Protein AF-A0A559IEE2-F1 (afdb_monomer_lite)

Sequence (353 aa):
MAKTNLEQTKGKIKLVGRVKGIGNDNSKKEGFTKSDKQFKSLQFFLETSAVNQVRVELFGMEREEVVAYSSKAKQSKKVPWKNRKNDLGDYKVLGTGCYLEVDPNDSSKKLRMVLPEFDAVEYIKANLKDGDVVRVNGEIDFQEYVNKQGKTVSSKKFIIKSITKLDEKLDFNSPEFKEESKFEHEIIISDVMLDDENKRLHVNAKTIKYGGDIVDTSFTVDTFQYPKLAGNMTKRFGFGDFIKVYGLVINSVILKEAEESLDDAPVSDDDWGGDEEIQKDFENNYMKDYIQELQIISVDSSTYEPKKYKEEDLISEDEDAFNGDVKGGAKTGGDDFSDDDEDGEGLDELPFE

Organism: NCBI:txid3020863

Secondary structure (DSSP, 8-state):
-----PPPP-EEEEEEEEEESSSSGGGEEEEE-TTS-EEEEEEEEEE-SSSBEEEEEEEEE--SEEEEEETTTTEEEEEEGGGTTS--TT-EE-SEEEE-SEETTEEEEE--EEE-HHHHHHHHHHH--TT-EEEEEEEEEEEEEE-TTS-EEEEEEEEEEEEEEE-S---TT-TT----EEEEEEEEEEEEEEETTTTEEEEEEEEEPTTS-EEEEEEEEETTT-HHHHHHHHHH--TT-EEEEEEEEEEEEEEE------TT----TT-----HHHHHHHH---EEEEEEEEEEEEEEEEEEETT-S-HHHHS-TTSTTS-------------------------------

Foldseek 3Di:
DDQPPDDFKWKKWKAKFFWAPLPPPVQKDWDADPVRWIKIKGWTWGCLAPFFIDIAMFIATDDQWFWWAAPVVRDIDTHGSVCQPPCPDRTHTAAAWEFQDADPVHNVGTDTDGDHSRVVNVVCSVRDDGGWIKIFMFTKDWDWDQPPVRDIDIDIHTYGRYMHTDPDHDDNPDPPDDGRQKMKIKWFFAAWDQDPPQQKIKTWTWGAHDVGDIDIDIAIERCVVCVVVSVCCNVPDDGGKIWMFMFGFGFGWDFDFPPPPPVPDPDDPPCPDDDVVVVVVVVRPRDTDTDGHTYTPDTDPVGIDHNNDDPVSRDDPVVVVPPPPPPDDDDDDDDDDDDDDDDDDDDDDDDDD

pLDDT: mean 81.05, std 20.97, range [24.98, 98.19]

Structure (mmCIF, N/CA/C/O backbone):
data_AF-A0A559IEE2-F1
#
_entry.id   AF-A0A559IEE2-F1
#
loop_
_atom_site.group_PDB
_atom_site.id
_atom_site.type_symbol
_atom_site.label_atom_id
_atom_site.label_alt_id
_atom_site.label_comp_id
_atom_site.label_asym_id
_atom_site.label_entity_id
_atom_site.label_seq_id
_atom_site.pdbx_PDB_ins_code
_atom_site.Cartn_x
_atom_site.Cartn_y
_atom_site.Cartn_z
_atom_site.occupancy
_atom_site.B_iso_or_equiv
_atom_site.auth_seq_id
_atom_site.auth_comp_id
_atom_site.auth_asym_id
_atom_site.auth_atom_id
_atom_site.pdbx_PDB_model_num
ATOM 1 N N . MET A 1 1 ? -28.564 -23.028 -5.712 1.00 39.28 1 MET A N 1
ATOM 2 C CA . MET A 1 1 ? -28.582 -21.688 -5.093 1.00 39.28 1 MET A CA 1
ATOM 3 C C . MET A 1 1 ? -27.755 -20.772 -5.980 1.00 39.28 1 MET A C 1
ATOM 5 O O . MET A 1 1 ? -26.775 -21.246 -6.545 1.00 39.28 1 MET A O 1
ATOM 9 N N . ALA A 1 2 ? -28.205 -19.547 -6.248 1.00 33.62 2 ALA A N 1
ATOM 10 C CA . ALA A 1 2 ? -27.464 -18.634 -7.117 1.00 33.62 2 ALA A CA 1
ATOM 11 C C . ALA A 1 2 ? -26.212 -18.167 -6.365 1.00 33.62 2 ALA A C 1
ATOM 13 O O . ALA A 1 2 ? -26.355 -17.627 -5.276 1.00 33.62 2 ALA A O 1
ATOM 14 N N . LYS A 1 3 ? -25.012 -18.393 -6.917 1.00 44.66 3 LYS A N 1
ATOM 15 C CA . LYS A 1 3 ? -23.781 -17.794 -6.386 1.00 44.66 3 LYS A CA 1
ATOM 16 C C . LYS A 1 3 ? -23.962 -16.278 -6.416 1.00 44.66 3 LYS A C 1
ATOM 18 O O . LYS A 1 3 ? -24.006 -15.701 -7.506 1.00 44.66 3 LYS A O 1
ATOM 23 N N . THR A 1 4 ? -24.109 -15.646 -5.256 1.00 57.75 4 THR A N 1
ATOM 24 C CA . THR A 1 4 ? -23.991 -14.194 -5.139 1.00 57.75 4 THR A CA 1
ATOM 25 C C . THR A 1 4 ? -22.606 -13.843 -5.675 1.00 57.75 4 THR A C 1
ATOM 27 O O . THR A 1 4 ? -21.600 -14.356 -5.194 1.00 57.75 4 THR A O 1
ATOM 30 N N . ASN A 1 5 ? -22.537 -13.075 -6.762 1.00 68.25 5 ASN A N 1
ATOM 31 C CA . ASN A 1 5 ? -21.256 -12.700 -7.348 1.00 68.25 5 ASN A CA 1
ATOM 32 C C . ASN A 1 5 ? -20.622 -11.654 -6.423 1.00 68.25 5 ASN A C 1
ATOM 34 O O . ASN A 1 5 ? -21.000 -10.485 -6.476 1.00 68.25 5 ASN A O 1
ATOM 38 N N . LEU A 1 6 ? -19.742 -12.103 -5.528 1.00 83.50 6 LEU A N 1
ATOM 39 C CA . LEU A 1 6 ? -19.094 -11.264 -4.527 1.00 83.50 6 LEU A CA 1
ATOM 40 C C . LEU A 1 6 ? -18.278 -10.156 -5.203 1.00 83.50 6 LEU A C 1
ATOM 42 O O . LEU A 1 6 ? -17.419 -10.416 -6.051 1.00 83.50 6 LEU A O 1
ATOM 46 N N . GLU A 1 7 ? -18.552 -8.902 -4.840 1.00 88.38 7 GLU A N 1
ATOM 47 C CA . GLU A 1 7 ? -17.827 -7.763 -5.393 1.00 88.38 7 GLU A CA 1
ATOM 48 C C . GLU A 1 7 ? -16.447 -7.666 -4.744 1.00 88.38 7 GLU A C 1
ATOM 50 O O . GLU A 1 7 ? -16.324 -7.541 -3.527 1.00 88.38 7 GLU A O 1
ATOM 55 N N . GLN A 1 8 ? -15.394 -7.678 -5.565 1.00 90.75 8 GLN A N 1
ATOM 56 C CA . GLN A 1 8 ? -14.032 -7.493 -5.075 1.00 90.75 8 GLN A CA 1
ATOM 57 C C . GLN A 1 8 ? -13.906 -6.155 -4.335 1.00 90.75 8 GLN A C 1
ATOM 59 O O . GLN A 1 8 ? -14.086 -5.088 -4.929 1.00 90.75 8 GLN A O 1
ATOM 64 N N . THR A 1 9 ? -13.475 -6.224 -3.079 1.00 92.62 9 THR A N 1
ATOM 65 C CA . THR A 1 9 ? -13.088 -5.050 -2.297 1.00 92.62 9 THR A CA 1
ATOM 66 C C . THR A 1 9 ? -11.737 -4.515 -2.755 1.00 92.62 9 THR A C 1
ATOM 68 O O . THR A 1 9 ? -10.815 -5.283 -3.046 1.00 92.62 9 THR A O 1
ATOM 71 N N . LYS A 1 10 ? -11.598 -3.190 -2.824 1.00 93.06 10 LYS A N 1
ATOM 72 C CA . LYS A 1 10 ? -10.364 -2.545 -3.287 1.00 93.06 10 LYS A CA 1
ATOM 73 C C . LYS A 1 10 ? -9.685 -1.756 -2.178 1.00 93.06 10 LYS A C 1
ATOM 75 O O . LYS A 1 10 ? -10.302 -0.908 -1.536 1.00 93.06 10 LYS A O 1
ATOM 80 N N . GLY A 1 11 ? -8.382 -1.981 -2.044 1.00 94.56 11 GLY A N 1
ATOM 81 C CA . GLY A 1 11 ? -7.484 -1.230 -1.178 1.00 94.56 11 GLY A CA 1
ATOM 82 C C . GLY A 1 11 ? -6.452 -0.453 -1.974 1.00 94.56 11 GLY A C 1
ATOM 83 O O . GLY A 1 11 ? -5.847 -1.005 -2.894 1.00 94.56 11 GLY A O 1
ATOM 84 N N . LYS A 1 12 ? -6.208 0.808 -1.612 1.00 97.00 12 LYS A N 1
ATOM 85 C CA . LYS A 1 12 ? -5.094 1.590 -2.161 1.00 97.00 12 LYS A CA 1
ATOM 86 C C . LYS A 1 12 ? -4.287 2.254 -1.065 1.00 97.00 12 LYS A C 1
ATOM 88 O O . LYS A 1 12 ? -4.824 2.652 -0.037 1.00 97.00 12 LYS A O 1
ATOM 93 N N . ILE A 1 13 ? -3.007 2.451 -1.344 1.00 97.38 13 ILE A N 1
ATOM 94 C CA . ILE A 1 13 ? -2.094 3.219 -0.500 1.00 97.38 13 ILE A CA 1
ATOM 95 C C . ILE A 1 13 ? -1.467 4.375 -1.263 1.00 97.38 13 ILE A C 1
ATOM 97 O O . ILE A 1 13 ? -1.254 4.305 -2.479 1.00 97.38 13 ILE A O 1
ATOM 101 N N . LYS A 1 14 ? -1.140 5.425 -0.513 1.00 97.56 14 LYS A N 1
ATOM 102 C CA . LYS A 1 14 ? -0.309 6.550 -0.935 1.00 97.56 14 LYS A CA 1
ATOM 103 C C . LYS A 1 14 ? 0.722 6.804 0.151 1.00 97.56 14 LYS A C 1
ATOM 105 O O . LYS A 1 14 ? 0.368 7.250 1.241 1.00 97.56 14 LYS A O 1
ATOM 110 N N . LEU A 1 15 ? 1.971 6.503 -0.168 1.00 97.25 15 LEU A N 1
ATOM 111 C CA . LEU A 1 15 ? 3.105 6.614 0.735 1.00 97.25 15 LEU A CA 1
ATOM 112 C C . LEU A 1 15 ? 4.102 7.624 0.164 1.00 97.25 15 LEU A C 1
ATOM 114 O O . LEU A 1 15 ? 4.421 7.556 -1.024 1.00 97.25 15 LEU A O 1
ATOM 118 N N . VAL A 1 16 ? 4.621 8.527 0.988 1.00 96.62 16 VAL A N 1
ATOM 119 C CA . VAL A 1 16 ? 5.822 9.313 0.688 1.00 96.62 16 VAL A CA 1
ATOM 120 C C . VAL A 1 16 ? 6.831 9.058 1.785 1.00 96.62 16 VAL A C 1
ATOM 122 O O . VAL A 1 16 ? 6.520 9.199 2.964 1.00 96.62 16 VAL A O 1
ATOM 125 N N . GLY A 1 17 ? 8.036 8.667 1.391 1.00 96.06 17 GLY A N 1
ATOM 126 C CA . GLY A 1 17 ? 9.061 8.310 2.352 1.00 96.06 17 GLY A CA 1
ATOM 127 C C . GLY A 1 17 ? 10.449 8.213 1.750 1.00 96.06 17 GLY A C 1
ATOM 128 O O . GLY A 1 17 ? 10.640 8.281 0.530 1.00 96.06 17 GLY A O 1
ATOM 129 N N . ARG A 1 18 ? 11.423 8.048 2.640 1.00 96.25 18 ARG A N 1
ATOM 130 C CA . ARG A 1 18 ? 12.820 7.793 2.301 1.00 96.25 18 ARG A CA 1
ATOM 131 C C . ARG A 1 18 ? 13.042 6.293 2.130 1.00 96.25 18 ARG A C 1
ATOM 133 O O . ARG A 1 18 ? 12.632 5.498 2.970 1.00 96.25 18 ARG A O 1
ATOM 140 N N . VAL A 1 19 ? 13.688 5.906 1.038 1.00 97.00 19 VAL A N 1
ATOM 141 C CA . VAL A 1 19 ? 13.978 4.504 0.718 1.00 97.00 19 VAL A CA 1
ATOM 142 C C . VAL A 1 19 ? 15.060 3.954 1.639 1.00 97.00 19 VAL A C 1
ATOM 144 O O . VAL A 1 19 ? 16.089 4.602 1.847 1.00 97.00 19 VAL A O 1
ATOM 147 N N . LYS A 1 20 ? 14.839 2.739 2.147 1.00 96.00 20 LYS A N 1
ATOM 148 C CA . LYS A 1 20 ? 15.775 2.014 3.005 1.00 96.00 20 LYS A CA 1
ATOM 149 C C . LYS A 1 20 ? 15.787 0.516 2.721 1.00 96.00 20 LYS A C 1
ATOM 151 O O . LYS A 1 20 ? 14.741 -0.121 2.575 1.00 96.00 20 LYS A O 1
ATOM 156 N N . GLY A 1 21 ? 16.983 -0.065 2.725 1.00 94.25 21 GLY A N 1
ATOM 157 C CA . GLY A 1 21 ? 17.205 -1.490 2.524 1.00 94.25 21 GLY A CA 1
ATOM 158 C C . GLY A 1 21 ? 17.044 -1.941 1.074 1.00 94.25 21 GLY A C 1
ATOM 159 O O . GLY A 1 21 ? 17.058 -3.148 0.835 1.00 94.25 21 GLY A O 1
ATOM 160 N N . ILE A 1 22 ? 16.921 -1.024 0.103 1.00 95.50 22 ILE A N 1
ATOM 161 C CA . ILE A 1 22 ? 16.928 -1.413 -1.310 1.00 95.50 22 ILE A CA 1
ATOM 162 C C . ILE A 1 22 ? 18.329 -1.818 -1.757 1.00 95.50 22 ILE A C 1
ATOM 164 O O . ILE A 1 22 ? 18.440 -2.638 -2.666 1.00 95.50 22 ILE A O 1
ATOM 168 N N . GLY A 1 23 ? 19.387 -1.315 -1.113 1.00 91.19 23 GLY A N 1
ATOM 169 C CA . GLY A 1 23 ? 20.773 -1.696 -1.400 1.00 91.19 23 GLY A CA 1
ATOM 170 C C . GLY A 1 23 ? 21.084 -3.161 -1.083 1.00 91.19 23 GLY A C 1
ATOM 171 O O . GLY A 1 23 ? 21.871 -3.774 -1.795 1.00 91.19 23 GLY A O 1
ATOM 172 N N . ASN A 1 24 ? 20.399 -3.743 -0.097 1.00 92.06 24 ASN A N 1
ATOM 173 C CA . ASN A 1 24 ? 20.655 -5.096 0.400 1.00 92.06 24 ASN A CA 1
ATOM 174 C C . ASN A 1 24 ? 20.513 -6.167 -0.695 1.00 92.06 24 ASN A C 1
ATOM 176 O O . ASN A 1 24 ? 19.619 -6.084 -1.541 1.00 92.06 24 ASN A O 1
ATOM 180 N N . ASP A 1 25 ? 21.319 -7.228 -0.623 1.00 85.88 25 ASP A N 1
ATOM 181 C CA . ASP A 1 25 ? 21.246 -8.352 -1.571 1.00 85.88 25 ASP A CA 1
ATOM 182 C C . ASP A 1 25 ? 19.875 -9.038 -1.528 1.00 85.88 25 ASP A C 1
ATOM 184 O O . ASP A 1 25 ? 19.278 -9.338 -2.557 1.00 85.88 25 ASP A O 1
ATOM 188 N N . ASN A 1 26 ? 19.303 -9.161 -0.328 1.00 88.50 26 ASN A N 1
ATOM 189 C CA . ASN A 1 26 ? 17.983 -9.752 -0.096 1.00 88.50 26 ASN A CA 1
ATOM 190 C C . ASN A 1 26 ? 16.800 -8.851 -0.498 1.00 88.50 26 ASN A C 1
ATOM 192 O O . ASN A 1 26 ? 15.643 -9.259 -0.324 1.00 88.50 26 ASN A O 1
ATOM 196 N N . SER A 1 27 ? 17.049 -7.626 -0.978 1.00 92.00 27 SER A N 1
ATOM 197 C CA . SER A 1 27 ? 15.983 -6.729 -1.440 1.00 92.00 27 SER A CA 1
ATOM 198 C C . SER A 1 27 ? 15.388 -7.205 -2.760 1.00 92.00 27 SER A C 1
ATOM 200 O O . SER A 1 27 ? 14.198 -7.021 -2.998 1.00 92.00 27 SER A O 1
ATOM 202 N N . LYS A 1 28 ? 16.187 -7.884 -3.588 1.00 95.06 28 LYS A N 1
ATOM 203 C CA . LYS A 1 28 ? 15.756 -8.516 -4.829 1.00 95.06 28 LYS A CA 1
ATOM 204 C C . LYS A 1 28 ? 15.888 -10.028 -4.690 1.00 95.06 28 LYS A C 1
ATOM 206 O O . LYS A 1 28 ? 16.905 -10.523 -4.223 1.00 95.06 28 LYS A O 1
ATOM 211 N N . LYS A 1 29 ? 14.877 -10.771 -5.131 1.00 94.88 29 LYS A N 1
ATOM 212 C CA . LYS A 1 29 ? 14.954 -12.231 -5.261 1.00 94.88 29 LYS A CA 1
ATOM 213 C C . LYS A 1 29 ? 14.522 -12.647 -6.650 1.00 94.88 29 LYS A C 1
ATOM 215 O O . LYS A 1 29 ? 13.616 -12.045 -7.224 1.00 94.88 29 LYS A O 1
ATOM 220 N N . GLU A 1 30 ? 15.161 -13.688 -7.154 1.00 94.94 30 GLU A N 1
ATOM 221 C CA . GLU A 1 30 ? 14.802 -14.349 -8.400 1.00 94.94 30 GLU A CA 1
ATOM 222 C C . GLU A 1 30 ? 14.665 -15.845 -8.142 1.00 94.94 30 GLU A C 1
ATOM 224 O O . GLU A 1 30 ? 15.318 -16.392 -7.251 1.00 94.94 30 GLU A O 1
ATOM 229 N N . GLY A 1 31 ? 13.810 -16.507 -8.909 1.00 93.38 31 GLY A N 1
ATOM 230 C CA . GLY A 1 31 ? 13.632 -17.947 -8.807 1.00 93.38 31 GLY A CA 1
ATOM 231 C C . GLY A 1 31 ? 12.587 -18.453 -9.783 1.00 93.38 31 GLY A C 1
ATOM 232 O O . GLY A 1 31 ? 12.194 -17.745 -10.710 1.00 93.38 31 GLY A O 1
ATOM 233 N N . PHE A 1 32 ? 12.114 -19.671 -9.543 1.00 92.69 32 PHE A N 1
ATOM 234 C CA . PHE A 1 32 ? 11.077 -20.315 -10.340 1.00 92.69 32 PHE A CA 1
ATOM 235 C C . PHE A 1 32 ? 9.856 -20.610 -9.474 1.00 92.69 32 PHE A C 1
ATOM 237 O O . PHE A 1 32 ? 9.957 -20.950 -8.295 1.00 92.69 32 PHE A O 1
ATOM 244 N N . THR A 1 33 ? 8.680 -20.419 -10.058 1.00 88.62 33 THR A N 1
ATOM 245 C CA . THR A 1 33 ? 7.409 -20.824 -9.450 1.00 88.62 33 THR A CA 1
ATOM 246 C C . THR A 1 33 ? 7.246 -22.345 -9.521 1.00 88.62 33 THR A C 1
ATOM 248 O O . THR A 1 33 ? 7.947 -23.015 -10.274 1.00 88.62 33 THR A O 1
ATOM 251 N N . LYS A 1 34 ? 6.254 -22.904 -8.811 1.00 85.44 34 LYS A N 1
ATOM 252 C CA . LYS A 1 34 ? 5.886 -24.332 -8.934 1.00 85.44 34 LYS A CA 1
ATOM 253 C C . LYS A 1 34 ? 5.547 -24.751 -10.376 1.00 85.44 34 LYS A C 1
ATOM 255 O O . LYS A 1 34 ? 5.625 -25.924 -10.705 1.00 85.44 34 LYS A O 1
ATOM 260 N N . SER A 1 35 ? 5.167 -23.788 -11.216 1.00 85.06 35 SER A N 1
ATOM 261 C CA . SER A 1 35 ? 4.862 -23.954 -12.641 1.00 85.06 35 SER A CA 1
ATOM 262 C C . SER A 1 35 ? 6.051 -23.673 -13.573 1.00 85.06 35 SER A C 1
ATOM 264 O O . SER A 1 35 ? 5.829 -23.388 -14.744 1.00 85.06 35 SER A O 1
ATOM 266 N N . ASP A 1 36 ? 7.282 -23.654 -13.053 1.00 88.69 36 ASP A N 1
ATOM 267 C CA . ASP A 1 36 ? 8.528 -23.416 -13.805 1.00 88.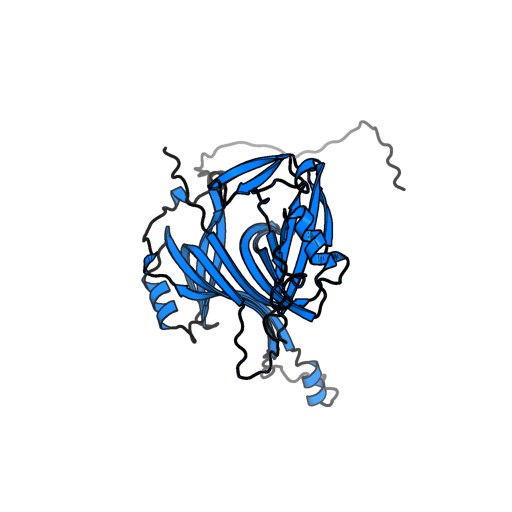69 36 ASP A CA 1
ATOM 268 C C . ASP A 1 36 ? 8.594 -22.064 -14.548 1.00 88.69 36 ASP A C 1
ATOM 270 O O . ASP A 1 36 ? 9.380 -21.842 -15.464 1.00 88.69 36 ASP A O 1
ATOM 274 N N . LYS A 1 37 ? 7.760 -21.101 -14.137 1.00 90.94 37 LYS A N 1
ATOM 275 C CA . LYS A 1 37 ? 7.818 -19.719 -14.632 1.00 90.94 37 LYS A CA 1
ATOM 276 C C . LYS A 1 37 ? 8.791 -18.930 -13.770 1.00 90.94 37 LYS A C 1
ATOM 278 O O . LYS A 1 37 ? 8.633 -18.932 -12.542 1.00 90.94 37 LYS A O 1
ATOM 283 N N . GLN A 1 38 ? 9.749 -18.244 -14.395 1.00 94.69 38 GLN A N 1
ATOM 284 C CA . GLN A 1 38 ? 10.694 -17.394 -13.677 1.00 94.69 38 GLN A CA 1
ATOM 285 C C . GLN A 1 38 ? 9.944 -16.243 -12.990 1.00 94.69 38 GLN A C 1
ATOM 287 O O . GLN A 1 38 ? 9.029 -15.641 -13.563 1.00 94.69 38 GLN A O 1
ATOM 292 N N . PHE A 1 39 ? 10.337 -15.915 -11.763 1.00 95.75 39 PHE A N 1
ATOM 293 C CA . PHE A 1 39 ? 9.832 -14.762 -11.032 1.00 95.75 39 PHE A CA 1
ATOM 294 C C . PHE A 1 39 ? 10.962 -13.855 -10.558 1.00 95.75 39 PHE A C 1
ATOM 296 O O . PHE A 1 39 ? 12.101 -14.281 -10.363 1.00 95.75 39 PHE A O 1
ATOM 303 N N . LYS A 1 40 ? 10.599 -12.594 -10.340 1.00 96.50 40 LYS A N 1
ATOM 304 C CA . LYS A 1 40 ? 11.405 -11.573 -9.685 1.00 96.50 40 LYS A CA 1
ATOM 305 C C . LYS A 1 40 ? 10.557 -10.887 -8.631 1.00 96.50 40 LYS A C 1
ATOM 307 O O . LYS A 1 40 ? 9.405 -10.536 -8.880 1.00 96.50 40 LYS A O 1
ATOM 312 N N . SER A 1 41 ? 11.132 -10.669 -7.461 1.00 96.38 41 SER A N 1
ATOM 313 C CA . SER A 1 41 ? 10.503 -9.892 -6.400 1.00 96.38 41 SER A CA 1
ATOM 314 C C . SER A 1 41 ? 11.448 -8.818 -5.899 1.00 96.38 41 SER A C 1
ATOM 316 O O . SER A 1 41 ? 12.635 -9.086 -5.722 1.00 96.38 41 SER A O 1
ATOM 318 N N . LEU A 1 42 ? 10.907 -7.642 -5.617 1.00 97.38 42 LEU A N 1
ATOM 319 C CA . LEU A 1 42 ? 11.586 -6.535 -4.967 1.00 97.38 42 LEU A CA 1
ATOM 320 C C . LEU A 1 42 ? 10.870 -6.219 -3.658 1.00 97.38 42 LEU A C 1
ATOM 322 O O . LEU A 1 42 ? 9.646 -6.138 -3.631 1.00 97.38 42 LEU A O 1
ATOM 326 N N . GLN A 1 43 ? 11.631 -6.002 -2.597 1.00 96.94 43 GLN A N 1
ATOM 327 C CA . GLN A 1 43 ? 11.140 -5.576 -1.296 1.00 96.94 43 GLN A CA 1
ATOM 328 C C . GLN A 1 43 ? 12.108 -4.563 -0.696 1.00 96.94 43 GLN A C 1
ATOM 330 O O . GLN A 1 43 ? 13.323 -4.755 -0.721 1.00 96.94 43 GLN A O 1
ATOM 335 N N . PHE A 1 44 ? 11.572 -3.490 -0.140 1.00 97.19 44 PHE A N 1
ATOM 336 C CA . PHE A 1 44 ? 12.342 -2.505 0.609 1.00 97.19 44 PHE A CA 1
ATOM 337 C C . PHE A 1 44 ? 11.403 -1.757 1.549 1.00 97.19 44 PHE A C 1
ATOM 339 O O . PHE A 1 44 ? 10.188 -1.966 1.544 1.00 97.19 44 PHE A O 1
ATOM 346 N N . PHE A 1 45 ? 11.969 -0.900 2.383 1.00 96.31 45 PHE A N 1
ATOM 347 C CA . PHE A 1 45 ? 11.202 -0.097 3.312 1.00 96.31 45 PHE A CA 1
ATOM 348 C C . PHE A 1 45 ? 11.167 1.368 2.890 1.00 96.31 45 PHE A C 1
ATOM 350 O O . PHE A 1 45 ? 12.117 1.890 2.305 1.00 96.31 45 PHE A O 1
ATOM 357 N N . LEU A 1 46 ? 10.065 2.023 3.228 1.00 96.12 46 LEU A N 1
ATOM 358 C CA . LEU A 1 46 ? 9.888 3.462 3.163 1.00 96.12 46 LEU A CA 1
ATOM 359 C C . LEU A 1 46 ? 9.769 3.997 4.581 1.00 96.12 46 LEU A C 1
ATOM 361 O O . LEU A 1 46 ? 8.807 3.688 5.275 1.00 96.12 46 LEU A O 1
ATOM 365 N N . GLU A 1 47 ? 10.733 4.804 4.999 1.00 95.50 47 GLU A N 1
ATOM 366 C CA . GLU A 1 47 ? 10.613 5.609 6.212 1.00 95.50 47 GLU A CA 1
ATOM 367 C C . GLU A 1 47 ? 9.675 6.776 5.896 1.00 95.50 47 GLU A C 1
ATOM 369 O O . GLU A 1 47 ? 10.039 7.685 5.142 1.00 95.50 47 GLU A O 1
ATOM 374 N N . THR A 1 48 ? 8.443 6.708 6.396 1.00 93.69 48 THR A N 1
ATOM 375 C CA . THR A 1 48 ? 7.420 7.742 6.188 1.00 93.69 48 THR A CA 1
ATOM 376 C C . THR A 1 48 ? 7.449 8.789 7.291 1.00 93.69 48 THR A C 1
ATOM 378 O O . THR A 1 48 ? 6.980 9.895 7.066 1.00 93.69 48 THR A O 1
ATOM 381 N N . SER A 1 49 ? 8.047 8.485 8.444 1.00 91.88 49 SER A N 1
ATOM 382 C CA . SER A 1 49 ? 8.404 9.442 9.494 1.00 91.88 49 SER A CA 1
ATOM 383 C C . SER A 1 49 ? 9.614 8.930 10.286 1.00 91.88 49 SER A C 1
ATOM 385 O O . SER A 1 49 ? 10.178 7.887 9.958 1.00 91.88 49 SER A O 1
ATOM 387 N N . ALA A 1 50 ? 10.029 9.649 11.334 1.00 87.62 50 ALA A N 1
ATOM 388 C CA . ALA A 1 50 ? 11.147 9.230 12.186 1.00 87.62 50 ALA A CA 1
ATOM 389 C C . ALA A 1 50 ? 10.897 7.893 12.910 1.00 87.62 50 ALA A C 1
ATOM 391 O O . ALA A 1 50 ? 11.848 7.198 13.259 1.00 87.62 50 ALA A O 1
ATOM 392 N N . VAL A 1 51 ? 9.627 7.544 13.130 1.00 88.06 51 VAL A N 1
ATOM 393 C CA . VAL A 1 51 ? 9.224 6.344 13.873 1.00 88.06 51 VAL A CA 1
ATOM 394 C C . VAL A 1 51 ? 8.489 5.324 13.013 1.00 88.06 51 VAL A C 1
ATOM 396 O O . VAL A 1 51 ? 8.406 4.177 13.433 1.00 88.06 51 VAL A O 1
ATOM 399 N N . ASN A 1 52 ? 7.984 5.709 11.833 1.00 91.75 52 ASN A N 1
ATOM 400 C CA . ASN A 1 52 ? 7.166 4.859 10.970 1.00 91.75 52 ASN A CA 1
ATOM 401 C C . ASN A 1 52 ? 7.934 4.385 9.728 1.00 91.75 52 ASN A C 1
ATOM 403 O O . ASN A 1 52 ? 8.497 5.188 8.973 1.00 91.75 52 ASN A O 1
ATOM 407 N N . GLN A 1 53 ? 7.923 3.074 9.489 1.00 93.69 53 GLN A N 1
ATOM 408 C CA . GLN A 1 53 ? 8.643 2.444 8.389 1.00 93.69 53 GLN A CA 1
ATOM 409 C C . GLN A 1 53 ? 7.777 1.391 7.690 1.00 93.69 53 GLN A C 1
ATOM 411 O O . GLN A 1 53 ? 7.607 0.275 8.170 1.00 93.69 53 GLN A O 1
ATOM 416 N N . VAL A 1 54 ? 7.278 1.683 6.493 1.00 94.88 54 VAL A N 1
ATOM 417 C CA . VAL A 1 54 ? 6.373 0.790 5.755 1.00 94.88 54 VAL A CA 1
ATOM 418 C C . VAL A 1 54 ? 7.151 -0.090 4.778 1.00 94.88 54 VAL A C 1
ATOM 420 O O . VAL A 1 54 ? 7.905 0.406 3.942 1.00 94.88 54 VAL A O 1
ATOM 423 N N . ARG A 1 55 ? 6.967 -1.413 4.845 1.00 95.56 55 ARG A N 1
ATOM 424 C CA . ARG A 1 55 ? 7.546 -2.345 3.865 1.00 95.56 55 ARG A CA 1
ATOM 425 C C . ARG A 1 55 ? 6.700 -2.362 2.600 1.00 95.56 55 ARG A C 1
ATOM 427 O O . ARG A 1 55 ? 5.521 -2.686 2.667 1.00 95.56 55 ARG A O 1
ATOM 434 N N . VAL A 1 56 ? 7.309 -2.083 1.457 1.00 96.94 56 VAL A N 1
ATOM 435 C CA . VAL A 1 56 ? 6.661 -2.162 0.144 1.00 96.94 56 VAL A CA 1
ATOM 436 C C . VAL A 1 56 ? 7.293 -3.262 -0.692 1.00 96.94 56 VAL A C 1
ATOM 438 O O . VAL A 1 56 ? 8.484 -3.558 -0.562 1.00 96.94 56 VAL A O 1
ATOM 441 N N . GLU A 1 57 ? 6.490 -3.872 -1.555 1.00 97.06 57 GLU A N 1
ATOM 442 C CA . GLU A 1 57 ? 6.934 -4.974 -2.394 1.00 97.06 57 GLU A CA 1
ATOM 443 C C . GLU A 1 57 ? 6.376 -4.908 -3.816 1.00 97.06 57 GLU A C 1
ATOM 445 O O . GLU A 1 57 ? 5.338 -4.310 -4.101 1.00 97.06 57 GLU A O 1
ATOM 450 N N . LEU A 1 58 ? 7.102 -5.532 -4.733 1.00 97.19 58 LEU A N 1
ATOM 451 C CA . LEU A 1 58 ? 6.697 -5.729 -6.112 1.00 97.19 58 LEU A CA 1
ATOM 452 C C . LEU A 1 58 ? 7.062 -7.149 -6.515 1.00 97.19 58 LEU A C 1
ATOM 454 O O . LEU A 1 58 ? 8.211 -7.559 -6.372 1.00 97.19 58 LEU A O 1
ATOM 458 N N . PHE A 1 59 ? 6.097 -7.885 -7.048 1.00 95.94 59 PHE A N 1
ATOM 459 C CA . PHE A 1 59 ? 6.303 -9.235 -7.549 1.00 95.94 59 PHE A CA 1
ATOM 460 C C . PHE A 1 59 ? 5.921 -9.297 -9.023 1.00 95.94 59 PHE A C 1
ATOM 462 O O . PHE A 1 59 ? 4.826 -8.890 -9.412 1.00 95.94 59 PHE A O 1
ATOM 469 N N . GLY A 1 60 ? 6.819 -9.834 -9.840 1.00 94.50 60 GLY A N 1
ATOM 470 C CA . GLY A 1 60 ? 6.595 -10.078 -11.251 1.00 94.50 60 GLY A CA 1
ATOM 471 C C . GLY A 1 60 ? 7.003 -11.490 -11.627 1.00 94.50 60 GLY A C 1
ATOM 472 O O . GLY A 1 60 ? 8.017 -12.000 -11.170 1.00 94.50 60 GLY A O 1
ATOM 473 N N . MET A 1 61 ? 6.232 -12.116 -12.504 1.00 93.81 61 MET A N 1
ATOM 474 C CA . MET A 1 61 ? 6.545 -13.424 -13.070 1.00 93.81 61 MET A CA 1
ATOM 475 C C . MET A 1 61 ? 6.450 -13.364 -14.583 1.00 93.81 61 MET A C 1
ATOM 477 O O . MET A 1 61 ? 5.732 -12.519 -15.130 1.00 93.81 61 MET A O 1
ATOM 481 N N . GLU A 1 62 ? 7.146 -14.274 -15.247 1.00 92.38 62 GLU A N 1
ATOM 482 C CA . GLU A 1 62 ? 6.944 -14.484 -16.668 1.00 92.38 62 GLU A CA 1
ATOM 483 C C . GLU A 1 62 ? 5.509 -14.920 -16.952 1.00 92.38 62 GLU A C 1
ATOM 485 O O . GLU A 1 62 ? 4.885 -15.689 -16.215 1.00 92.38 62 GLU A O 1
ATOM 490 N N . ARG A 1 63 ? 4.971 -14.384 -18.042 1.00 91.00 63 ARG A N 1
ATOM 491 C CA . ARG A 1 63 ? 3.628 -14.681 -18.536 1.00 91.00 63 ARG A CA 1
ATOM 492 C C . ARG A 1 63 ? 3.744 -15.141 -19.979 1.00 91.00 63 ARG A C 1
ATOM 494 O O . ARG A 1 63 ? 4.774 -14.952 -20.608 1.00 91.00 63 ARG A O 1
ATOM 501 N N . GLU A 1 64 ? 2.686 -15.722 -20.523 1.00 92.50 64 GLU A N 1
ATOM 502 C CA . GLU A 1 64 ? 2.636 -16.028 -21.959 1.00 92.50 64 GLU A CA 1
ATOM 503 C C . GLU A 1 64 ? 2.423 -14.750 -22.776 1.00 92.50 64 GLU A C 1
ATOM 505 O O . GLU A 1 64 ? 3.044 -14.538 -23.821 1.00 92.50 64 GLU A O 1
ATOM 510 N N . GLU A 1 65 ? 1.591 -13.850 -22.250 1.00 94.69 65 GLU A N 1
ATOM 511 C CA . GLU A 1 65 ? 1.198 -12.611 -22.903 1.00 94.69 65 GLU A CA 1
ATOM 512 C C . GLU A 1 65 ? 1.110 -11.459 -21.891 1.00 94.69 65 GLU A C 1
ATOM 514 O O . GLU A 1 65 ? 0.816 -11.652 -20.708 1.00 94.69 65 GLU A O 1
ATOM 519 N N . VAL A 1 66 ? 1.338 -10.239 -22.374 1.00 94.38 66 VAL A N 1
ATOM 520 C CA . VAL A 1 66 ? 1.062 -8.986 -21.663 1.00 94.38 66 VAL A CA 1
ATOM 521 C C . VAL A 1 66 ? -0.072 -8.240 -22.351 1.00 94.38 66 VAL A C 1
ATOM 523 O O . VAL A 1 66 ? -0.272 -8.355 -23.560 1.00 94.38 66 VAL A O 1
ATOM 526 N N . VAL A 1 67 ? -0.811 -7.440 -21.590 1.00 94.44 67 VAL A N 1
ATOM 527 C CA . VAL A 1 67 ? -1.845 -6.568 -22.151 1.00 94.44 67 VAL A CA 1
ATOM 528 C C . VAL A 1 67 ? -1.217 -5.227 -22.502 1.00 94.44 67 VAL A C 1
ATOM 530 O O . VAL A 1 67 ? -0.572 -4.599 -21.665 1.00 94.44 67 VAL A O 1
ATOM 533 N N . ALA A 1 68 ? -1.425 -4.775 -23.734 1.00 94.50 68 ALA A N 1
ATOM 534 C CA . ALA A 1 68 ? -1.070 -3.435 -24.171 1.00 94.50 68 ALA A CA 1
ATOM 535 C C . ALA A 1 68 ? -2.332 -2.645 -24.512 1.00 94.50 68 ALA A C 1
ATOM 537 O O . ALA A 1 68 ? -3.226 -3.160 -25.182 1.00 94.50 68 ALA A O 1
ATOM 538 N N . TYR A 1 69 ? -2.389 -1.392 -24.079 1.00 94.25 69 TYR A N 1
ATOM 539 C CA . TYR A 1 69 ? -3.525 -0.501 -24.281 1.00 94.25 69 TYR A CA 1
ATOM 540 C C . TYR A 1 69 ? -3.129 0.686 -25.156 1.00 94.25 69 TYR A C 1
ATOM 542 O O . TYR A 1 69 ? -2.052 1.260 -24.988 1.00 94.25 69 TYR A O 1
ATOM 550 N N . SER A 1 70 ? -4.007 1.074 -26.078 1.00 93.06 70 SER A N 1
ATOM 551 C CA . SER A 1 70 ? -3.865 2.318 -26.831 1.00 93.06 70 SER A CA 1
ATOM 552 C C . SER A 1 70 ? -4.907 3.329 -26.377 1.00 93.06 70 SER A C 1
ATOM 554 O O . SER A 1 70 ? -6.103 3.116 -26.557 1.00 93.06 70 SER A O 1
ATOM 556 N N . SER A 1 71 ? -4.462 4.476 -25.863 1.00 90.12 71 SER A N 1
ATOM 557 C CA . SER A 1 71 ? -5.365 5.580 -25.511 1.00 90.12 71 SER A CA 1
ATOM 558 C C . SER A 1 71 ? -6.027 6.223 -26.731 1.00 90.12 71 SER A C 1
ATOM 560 O O . SER A 1 71 ? -7.109 6.790 -26.602 1.00 90.12 71 SER A O 1
ATOM 562 N N . LYS A 1 72 ? -5.399 6.126 -27.911 1.00 91.38 72 LYS A N 1
ATOM 563 C CA . LYS A 1 72 ? -5.953 6.635 -29.173 1.00 91.38 72 LYS A CA 1
ATOM 564 C C . LYS A 1 72 ? -7.072 5.733 -29.689 1.00 91.38 72 LYS A C 1
ATOM 566 O O . LYS A 1 72 ? -8.152 6.225 -29.991 1.00 91.38 72 LYS A O 1
ATOM 571 N N . ALA A 1 73 ? -6.828 4.421 -29.740 1.00 90.56 73 ALA A N 1
ATOM 572 C CA . ALA A 1 73 ? -7.827 3.451 -30.196 1.00 90.56 73 ALA A CA 1
ATOM 573 C C . ALA A 1 73 ? -8.848 3.067 -29.108 1.00 90.56 73 ALA A C 1
ATOM 575 O O . ALA A 1 73 ? -9.877 2.479 -29.423 1.00 90.56 73 ALA A O 1
ATOM 576 N N . LYS A 1 74 ? -8.567 3.381 -27.834 1.00 92.19 74 LYS A N 1
ATOM 577 C CA . LYS A 1 74 ? -9.340 2.967 -26.648 1.00 92.19 74 LYS A CA 1
ATOM 578 C C . LYS A 1 74 ? -9.567 1.454 -26.578 1.00 92.19 74 LYS A C 1
ATOM 580 O O . LYS A 1 74 ? -10.637 0.986 -26.200 1.00 92.19 74 LYS A O 1
ATOM 585 N N . GLN A 1 75 ? -8.551 0.686 -26.964 1.00 93.88 75 GLN A N 1
ATOM 586 C CA . GLN A 1 75 ? -8.610 -0.771 -27.043 1.00 93.88 75 GLN A CA 1
ATOM 587 C C . GLN A 1 75 ? -7.353 -1.410 -26.462 1.00 93.88 75 GLN A C 1
ATOM 589 O O . GLN A 1 75 ? -6.251 -0.856 -26.545 1.00 93.88 75 GLN A O 1
ATOM 594 N N . SER A 1 76 ? -7.540 -2.609 -25.918 1.00 94.56 76 SER A N 1
ATOM 595 C CA . SER A 1 76 ? -6.475 -3.475 -25.422 1.00 94.56 76 SER A CA 1
ATOM 596 C C . SER A 1 76 ? -6.189 -4.594 -26.417 1.00 94.56 76 SER A C 1
ATOM 598 O O . SER A 1 76 ? -7.106 -5.121 -27.044 1.00 94.56 76 SER A O 1
ATOM 600 N N . LYS A 1 77 ? -4.925 -4.999 -26.525 1.00 94.50 77 LYS A N 1
ATOM 601 C CA . LYS A 1 77 ? -4.510 -6.207 -27.245 1.00 94.50 77 LYS A CA 1
ATOM 602 C C . LYS A 1 77 ? -3.565 -7.035 -26.387 1.00 94.50 77 LYS A C 1
ATOM 604 O O . LYS A 1 77 ? -2.837 -6.487 -25.557 1.00 94.50 77 LYS A O 1
ATOM 609 N N . LYS A 1 78 ? -3.560 -8.344 -26.614 1.00 96.00 78 LYS A N 1
ATOM 610 C CA . LYS A 1 78 ? -2.572 -9.243 -26.021 1.00 96.00 78 LYS A CA 1
ATOM 611 C C . LYS A 1 78 ? -1.307 -9.241 -26.875 1.00 96.00 78 LYS A C 1
ATOM 613 O O . LYS A 1 78 ? -1.378 -9.196 -28.103 1.00 96.00 78 LYS A O 1
ATOM 618 N N . VAL A 1 79 ? -0.154 -9.219 -26.223 1.00 94.50 79 VAL A N 1
ATOM 619 C CA . VAL A 1 79 ? 1.166 -9.188 -26.854 1.00 94.50 79 VAL A CA 1
ATOM 620 C C . VAL A 1 79 ? 1.983 -10.338 -26.277 1.00 94.50 79 VAL A C 1
ATOM 622 O O . VAL A 1 79 ? 2.125 -10.394 -25.057 1.00 94.50 79 VAL A O 1
ATOM 625 N N . PRO A 1 80 ? 2.554 -11.229 -27.106 1.00 95.94 80 PRO A N 1
ATOM 626 C CA . PRO A 1 80 ? 3.414 -12.301 -26.619 1.00 95.94 80 PRO A CA 1
ATOM 627 C C . PRO A 1 80 ? 4.551 -11.763 -25.749 1.00 95.94 80 PRO A C 1
ATOM 629 O O . PRO A 1 80 ? 5.172 -10.755 -26.096 1.00 95.94 80 PRO A O 1
ATOM 632 N N . TRP A 1 81 ? 4.870 -12.454 -24.656 1.00 94.19 81 TRP A N 1
ATOM 633 C CA . TRP A 1 81 ? 5.863 -12.018 -23.666 1.00 94.19 81 TRP A CA 1
ATOM 634 C C . TRP A 1 81 ? 7.218 -11.634 -24.259 1.00 94.19 81 TRP A C 1
ATOM 636 O O . TRP A 1 81 ? 7.809 -10.621 -23.880 1.00 94.19 81 TRP A O 1
ATOM 646 N N . LYS A 1 82 ? 7.689 -12.399 -25.246 1.00 93.88 82 LYS A N 1
ATOM 647 C CA . LYS A 1 82 ? 8.938 -12.131 -25.976 1.00 93.88 82 LYS A CA 1
ATOM 648 C C . LYS A 1 82 ? 8.957 -10.780 -26.704 1.00 93.88 82 LYS A C 1
ATOM 650 O O . LYS A 1 82 ? 10.020 -10.206 -26.891 1.00 93.88 82 LYS A O 1
ATOM 655 N N . ASN A 1 83 ? 7.788 -10.256 -27.074 1.00 93.88 83 ASN A N 1
ATOM 656 C CA . ASN A 1 83 ? 7.629 -9.020 -27.842 1.00 93.88 83 ASN A CA 1
ATOM 657 C C . ASN A 1 83 ? 7.265 -7.812 -26.966 1.00 93.88 83 ASN A C 1
ATOM 659 O O . ASN A 1 83 ? 7.051 -6.724 -27.493 1.00 93.88 83 ASN A O 1
ATOM 663 N N . ARG A 1 84 ? 7.176 -7.972 -25.638 1.00 93.31 84 ARG A N 1
ATOM 664 C CA . ARG A 1 84 ? 6.722 -6.908 -24.722 1.00 93.31 84 ARG A CA 1
ATOM 665 C C . ARG A 1 84 ? 7.595 -5.646 -24.742 1.00 93.31 84 ARG A C 1
ATOM 667 O O . ARG A 1 84 ? 7.118 -4.584 -24.364 1.00 93.31 84 ARG A O 1
ATOM 674 N N . LYS A 1 85 ? 8.858 -5.772 -25.168 1.00 90.94 85 LYS A N 1
ATOM 675 C CA . LYS A 1 85 ? 9.834 -4.673 -25.275 1.00 90.94 85 LYS A CA 1
ATOM 676 C C . LYS A 1 85 ? 9.906 -4.055 -26.675 1.00 90.94 85 LYS A C 1
ATOM 678 O O . LYS A 1 85 ? 10.630 -3.084 -26.862 1.00 90.94 85 LYS A O 1
ATOM 683 N N . ASN A 1 86 ? 9.195 -4.617 -27.653 1.00 92.44 86 ASN A N 1
ATOM 684 C CA . ASN A 1 86 ? 9.206 -4.101 -29.018 1.00 92.44 86 ASN A CA 1
ATOM 685 C C . ASN A 1 86 ? 8.428 -2.785 -29.093 1.00 92.44 86 ASN A C 1
ATOM 687 O O . ASN A 1 86 ? 7.558 -2.515 -28.263 1.00 92.44 86 ASN A O 1
ATOM 691 N N . ASP A 1 87 ? 8.686 -1.996 -30.134 1.00 89.94 87 ASP A N 1
ATOM 692 C CA . ASP A 1 87 ? 7.812 -0.874 -30.451 1.00 89.94 87 ASP A CA 1
ATOM 693 C C . ASP A 1 87 ? 6.436 -1.399 -30.897 1.00 89.94 87 ASP A C 1
ATOM 695 O O . ASP A 1 87 ? 6.306 -2.134 -31.878 1.00 89.94 87 ASP A O 1
ATOM 699 N N . LEU A 1 88 ? 5.401 -1.048 -30.134 1.00 90.00 88 LEU A N 1
ATOM 700 C CA . LEU A 1 88 ? 4.009 -1.417 -30.395 1.00 90.00 88 LEU A CA 1
ATOM 701 C C . LEU A 1 88 ? 3.211 -0.247 -30.999 1.00 90.00 88 LEU A C 1
ATOM 703 O O . LEU A 1 88 ? 1.973 -0.299 -31.028 1.00 90.00 88 LEU A O 1
ATOM 707 N N . GLY A 1 89 ? 3.907 0.806 -31.445 1.00 90.00 89 GLY A N 1
ATOM 708 C CA . GLY A 1 89 ? 3.336 2.048 -31.945 1.00 90.00 89 GLY A CA 1
ATOM 709 C C . GLY A 1 89 ? 2.546 2.775 -30.857 1.00 90.00 89 GLY A C 1
ATOM 710 O O . GLY A 1 89 ? 3.055 3.106 -29.781 1.00 90.00 89 GLY A O 1
ATOM 711 N N . ASP A 1 90 ? 1.258 2.985 -31.128 1.00 91.44 90 ASP A N 1
ATOM 712 C CA . ASP A 1 90 ? 0.331 3.687 -30.235 1.00 91.44 90 ASP A CA 1
ATOM 713 C C . ASP A 1 90 ? -0.149 2.854 -29.032 1.00 91.44 90 ASP A C 1
ATOM 715 O O . ASP A 1 90 ? -0.914 3.357 -28.204 1.00 91.44 90 ASP A O 1
ATOM 719 N N . TYR A 1 91 ? 0.260 1.588 -28.928 1.00 91.62 91 TYR A N 1
ATOM 720 C CA . TYR A 1 91 ? -0.041 0.730 -27.783 1.00 91.62 91 TYR A CA 1
ATOM 721 C C . TYR A 1 91 ? 1.091 0.789 -26.758 1.00 91.62 91 TYR A C 1
ATOM 723 O O . TYR A 1 91 ? 2.264 0.699 -27.112 1.00 91.62 91 TYR A O 1
ATOM 731 N N . LYS A 1 92 ? 0.740 0.885 -25.476 1.00 91.81 92 LYS A N 1
ATOM 732 C CA . LYS A 1 92 ? 1.684 0.818 -24.355 1.00 91.81 92 LYS A CA 1
ATOM 733 C C . LYS A 1 92 ? 1.328 -0.358 -23.458 1.00 91.81 92 LYS A C 1
ATOM 735 O O . LYS A 1 92 ? 0.156 -0.564 -23.143 1.00 91.81 92 LYS A O 1
ATOM 740 N N . VAL A 1 93 ? 2.333 -1.150 -23.096 1.00 93.38 93 VAL A N 1
ATOM 741 C CA . VAL A 1 93 ? 2.163 -2.290 -22.189 1.00 93.38 93 VAL A CA 1
ATOM 742 C C . VAL A 1 93 ? 1.694 -1.783 -20.825 1.00 93.38 93 VAL A C 1
ATOM 744 O O . VAL A 1 93 ? 2.178 -0.762 -20.338 1.00 93.38 93 VAL A O 1
ATOM 747 N N . LEU A 1 94 ? 0.715 -2.468 -20.238 1.00 93.19 94 LEU A N 1
ATOM 748 C CA . LEU A 1 94 ? 0.236 -2.191 -18.889 1.00 93.19 94 LEU A CA 1
ATOM 749 C C . LEU A 1 94 ? 1.174 -2.821 -17.855 1.00 93.19 94 LEU A C 1
ATOM 751 O O . LEU A 1 94 ? 1.733 -3.893 -18.084 1.00 93.19 94 LEU A O 1
ATOM 755 N N . GLY A 1 95 ? 1.314 -2.164 -16.708 1.00 94.31 95 GLY A N 1
ATOM 756 C CA . GLY A 1 95 ? 2.126 -2.650 -15.601 1.00 94.31 95 GLY A CA 1
ATOM 757 C C . GLY A 1 95 ? 2.394 -1.557 -14.574 1.00 94.31 95 GLY A C 1
ATOM 758 O O . GLY A 1 95 ? 1.611 -0.612 -14.437 1.00 94.31 95 GLY A O 1
ATOM 759 N N . THR A 1 96 ? 3.516 -1.675 -13.876 1.00 97.31 96 THR A N 1
ATOM 760 C CA . THR A 1 96 ? 3.959 -0.733 -12.851 1.00 97.31 96 THR A CA 1
ATOM 761 C C . THR A 1 96 ? 4.465 0.559 -13.487 1.00 97.31 96 THR A C 1
ATOM 763 O O . THR A 1 96 ? 5.301 0.542 -14.392 1.00 97.31 96 THR A O 1
ATOM 766 N N . GLY A 1 97 ? 3.971 1.698 -13.000 1.00 96.81 97 GLY A N 1
ATOM 767 C CA . GLY A 1 97 ? 4.477 3.012 -13.393 1.00 96.81 97 GLY A CA 1
ATOM 768 C C . GLY A 1 97 ? 5.763 3.361 -12.645 1.00 96.81 97 GLY A C 1
ATOM 769 O O . GLY A 1 97 ? 5.737 3.543 -11.432 1.00 96.81 97 GLY A O 1
ATOM 770 N N . CYS A 1 98 ? 6.874 3.506 -13.349 1.00 97.00 98 CYS A N 1
ATOM 771 C CA . CYS A 1 98 ? 8.162 3.882 -12.786 1.00 97.00 98 CYS A CA 1
ATOM 772 C C . CYS A 1 98 ? 8.568 5.268 -13.305 1.00 97.00 98 CYS A C 1
ATOM 774 O O . CYS A 1 98 ? 8.676 5.486 -14.509 1.00 97.00 98 CYS A O 1
ATOM 776 N N . TYR A 1 99 ? 8.793 6.201 -12.383 1.00 96.62 99 TYR A N 1
ATOM 777 C CA . TYR A 1 99 ? 9.151 7.591 -12.666 1.00 96.62 99 TYR A CA 1
ATOM 778 C C . TYR A 1 99 ? 10.393 7.961 -11.846 1.00 96.62 99 TYR A C 1
ATOM 780 O O . TYR A 1 99 ? 10.317 8.744 -10.896 1.00 96.62 99 TYR A O 1
ATOM 788 N N . LEU A 1 100 ? 11.513 7.295 -12.134 1.00 95.69 100 LEU A N 1
ATOM 789 C CA . LEU A 1 100 ? 12.735 7.354 -11.317 1.00 95.69 100 LEU A CA 1
ATOM 790 C C . LEU A 1 100 ? 13.834 8.220 -11.935 1.00 95.69 100 LEU A C 1
ATOM 792 O O . LEU A 1 100 ? 14.631 8.814 -11.211 1.00 95.69 100 LEU A O 1
ATOM 796 N N . GLU A 1 101 ? 13.841 8.322 -13.259 1.00 94.25 101 GLU A N 1
ATOM 797 C CA . GLU A 1 101 ? 14.790 9.123 -14.026 1.00 94.25 101 GLU A CA 1
ATOM 798 C C . GLU A 1 101 ? 14.173 10.463 -14.440 1.00 94.25 101 GLU A C 1
ATOM 800 O O . GLU A 1 101 ? 12.952 10.641 -14.438 1.00 94.25 101 GLU A O 1
ATOM 805 N N . VAL A 1 102 ? 15.026 11.421 -14.791 1.00 92.19 102 VAL A N 1
ATOM 806 C CA . VAL A 1 102 ? 14.622 12.718 -15.350 1.00 92.19 102 VAL A CA 1
ATOM 807 C C . VAL A 1 102 ? 14.334 12.553 -16.847 1.00 92.19 102 VAL A C 1
ATOM 809 O O . VAL A 1 102 ? 15.005 11.771 -17.518 1.00 92.19 102 VAL A O 1
ATOM 812 N N . ASP A 1 103 ? 13.331 13.255 -17.376 1.00 89.88 103 ASP A N 1
ATOM 813 C CA . ASP A 1 103 ? 13.031 13.220 -18.809 1.00 89.88 103 ASP A CA 1
ATOM 814 C C . ASP A 1 103 ? 14.179 13.880 -19.600 1.00 89.88 103 ASP A C 1
ATOM 816 O O . ASP A 1 103 ? 14.539 15.026 -19.314 1.00 89.88 103 ASP A O 1
ATOM 820 N N . PRO A 1 104 ? 14.766 13.199 -20.602 1.00 89.38 104 PRO A N 1
ATOM 821 C CA . PRO A 1 104 ? 15.873 13.751 -21.383 1.00 89.38 104 PRO A CA 1
ATOM 822 C C . PRO A 1 104 ? 15.488 14.999 -22.192 1.00 89.38 104 PRO A C 1
ATOM 824 O O . PRO A 1 104 ? 16.370 15.765 -22.576 1.00 89.38 104 PRO A O 1
ATOM 827 N N . ASN A 1 105 ? 14.195 15.212 -22.460 1.00 91.81 105 ASN A N 1
ATOM 828 C CA . ASN A 1 105 ? 13.698 16.375 -23.196 1.00 91.81 105 ASN A CA 1
ATOM 829 C C . ASN A 1 105 ? 13.251 17.518 -22.274 1.00 91.81 105 ASN A C 1
ATOM 831 O O . ASN A 1 105 ? 13.081 18.643 -22.741 1.00 91.81 105 ASN A O 1
ATOM 835 N N . ASP A 1 106 ? 13.016 17.238 -20.989 1.00 90.06 106 ASP A N 1
ATOM 836 C CA . ASP A 1 106 ? 12.494 18.205 -20.026 1.00 90.06 106 ASP A CA 1
ATOM 837 C C . ASP A 1 106 ? 12.972 17.869 -18.608 1.00 90.06 106 ASP A C 1
ATOM 839 O O . ASP A 1 106 ? 12.388 17.044 -17.904 1.00 90.06 106 ASP A O 1
ATOM 843 N N . SER A 1 107 ? 14.015 18.566 -18.155 1.00 86.44 107 SER A N 1
ATOM 844 C CA . SER A 1 107 ? 14.622 18.324 -16.845 1.00 86.44 107 SER A CA 1
ATOM 845 C C . SER A 1 107 ? 13.697 18.596 -15.654 1.00 86.44 107 SER A C 1
ATOM 847 O O . SER A 1 107 ? 14.004 18.176 -14.539 1.00 86.44 107 SER A O 1
ATOM 849 N N . SER A 1 108 ? 12.561 19.270 -15.872 1.00 85.94 108 SER A N 1
ATOM 850 C CA . SER A 1 108 ? 11.548 19.505 -14.838 1.00 85.94 108 SER A CA 1
ATOM 851 C C . SER A 1 108 ? 10.609 18.316 -14.623 1.00 85.94 108 SER A C 1
ATOM 853 O O . SER A 1 108 ? 9.836 18.301 -13.662 1.00 85.94 108 SER A O 1
ATOM 855 N N . LYS A 1 109 ? 10.649 17.310 -15.506 1.00 89.25 109 LYS A N 1
ATOM 856 C CA . LYS A 1 109 ? 9.753 16.153 -15.473 1.00 89.25 109 LYS A CA 1
ATOM 857 C C . LYS A 1 109 ? 10.513 14.862 -15.220 1.00 89.25 109 LYS A C 1
ATOM 859 O O . LYS A 1 109 ? 11.689 14.715 -15.541 1.00 89.25 109 LYS A O 1
ATOM 864 N N . LYS A 1 110 ? 9.801 13.886 -14.658 1.00 91.62 110 LYS A N 1
ATOM 865 C CA . LYS A 1 110 ? 10.282 12.507 -14.571 1.00 91.62 110 LYS A CA 1
ATOM 866 C C . LYS A 1 110 ? 9.930 11.746 -15.842 1.00 91.62 110 LYS A C 1
ATOM 868 O O . LYS A 1 110 ? 8.812 11.870 -16.349 1.00 91.62 110 LYS A O 1
ATOM 873 N N . LEU A 1 111 ? 10.861 10.920 -16.308 1.00 92.69 111 LEU A N 1
ATOM 874 C CA . LEU A 1 111 ? 10.643 10.013 -17.423 1.00 92.69 111 LEU A CA 1
ATOM 875 C C . LEU A 1 111 ? 9.533 9.025 -17.055 1.00 92.69 111 LEU A C 1
ATOM 877 O O . LEU A 1 111 ? 9.614 8.310 -16.056 1.00 92.69 111 LEU A O 1
ATOM 881 N N . ARG A 1 112 ? 8.477 8.987 -17.867 1.00 91.88 112 ARG A N 1
ATOM 882 C CA . ARG A 1 112 ? 7.360 8.063 -17.670 1.00 91.88 112 ARG A CA 1
ATOM 883 C C . ARG A 1 112 ? 7.683 6.700 -18.270 1.00 91.88 112 ARG A C 1
ATOM 885 O O . ARG A 1 112 ? 7.540 6.513 -19.477 1.00 91.88 112 ARG A O 1
ATOM 892 N N . MET A 1 113 ? 7.993 5.735 -17.413 1.00 92.12 113 MET A N 1
ATOM 893 C CA . MET A 1 113 ? 8.138 4.331 -17.791 1.00 92.12 113 MET A CA 1
ATOM 894 C C . MET A 1 113 ? 6.960 3.526 -17.244 1.00 92.12 113 MET A C 1
ATOM 896 O O . MET A 1 113 ? 6.599 3.650 -16.080 1.00 92.12 113 MET A O 1
ATOM 900 N N . VAL A 1 114 ? 6.329 2.704 -18.080 1.00 93.81 114 VAL A N 1
ATOM 901 C CA . VAL A 1 114 ? 5.340 1.714 -17.630 1.00 93.81 114 VAL A CA 1
ATOM 902 C C . VAL A 1 114 ? 5.845 0.358 -18.077 1.00 93.81 114 VAL A C 1
ATOM 904 O O . VAL A 1 114 ? 6.042 0.136 -19.272 1.00 93.81 114 VAL A O 1
ATOM 907 N N . LEU A 1 115 ? 6.107 -0.514 -17.110 1.00 94.69 115 LEU A N 1
ATOM 908 C CA . LEU A 1 115 ? 6.790 -1.782 -17.325 1.00 94.69 115 LEU A CA 1
ATOM 909 C C . LEU A 1 115 ? 5.978 -2.917 -16.694 1.00 94.69 115 LEU A C 1
ATOM 911 O O . LEU A 1 115 ? 5.453 -2.732 -15.595 1.00 94.69 115 LEU A O 1
ATOM 915 N N . PRO A 1 116 ? 5.893 -4.100 -17.329 1.00 95.56 116 PRO A N 1
ATOM 916 C CA . PRO A 1 116 ? 5.438 -5.310 -16.650 1.00 95.56 116 PRO A CA 1
ATOM 917 C C . PRO A 1 116 ? 6.184 -5.499 -15.331 1.00 95.56 116 PRO A C 1
ATOM 919 O O . PRO A 1 116 ? 7.377 -5.201 -15.261 1.00 95.56 116 PRO A O 1
ATOM 922 N N . GLU A 1 117 ? 5.519 -6.044 -14.312 1.00 96.19 117 GLU A N 1
ATOM 923 C CA . GLU A 1 117 ? 6.073 -6.116 -12.953 1.00 96.19 117 GLU A CA 1
ATOM 924 C C . GLU A 1 117 ? 7.451 -6.806 -12.923 1.00 96.19 117 GLU A C 1
ATOM 926 O O . GLU A 1 117 ? 8.350 -6.385 -12.201 1.00 96.19 117 GLU A O 1
ATOM 931 N N . PHE A 1 118 ? 7.647 -7.815 -13.779 1.00 95.56 118 PHE A N 1
ATOM 932 C CA . PHE A 1 118 ? 8.914 -8.538 -13.920 1.00 95.56 118 PHE A CA 1
ATOM 933 C C . PHE A 1 118 ? 10.076 -7.639 -14.371 1.00 95.56 118 PHE A C 1
ATOM 935 O O . PHE A 1 118 ? 11.174 -7.730 -13.827 1.00 95.56 118 PHE A O 1
ATOM 942 N N . ASP A 1 119 ? 9.852 -6.767 -15.360 1.00 95.88 119 ASP A N 1
ATOM 943 C CA . ASP A 1 119 ? 10.875 -5.827 -15.838 1.00 95.88 119 ASP A CA 1
ATOM 944 C C . ASP A 1 119 ? 10.989 -4.609 -14.903 1.00 95.88 119 ASP A C 1
ATOM 946 O O . ASP A 1 119 ? 12.074 -4.052 -14.735 1.00 95.88 119 ASP A O 1
ATOM 950 N N . ALA A 1 120 ? 9.885 -4.209 -14.263 1.00 97.00 120 ALA A N 1
ATOM 951 C CA . ALA A 1 120 ? 9.849 -3.106 -13.309 1.00 97.00 120 ALA A CA 1
ATOM 952 C C . ALA A 1 120 ? 10.722 -3.374 -12.073 1.00 97.00 120 ALA A C 1
ATOM 954 O O . ALA A 1 120 ? 11.374 -2.450 -11.593 1.00 97.00 120 ALA A O 1
ATOM 955 N N . VAL A 1 121 ? 10.797 -4.622 -11.589 1.00 96.94 121 VAL A N 1
ATOM 956 C CA . VAL A 1 121 ? 11.699 -5.007 -10.484 1.00 96.94 121 VAL A CA 1
ATOM 957 C C . VAL A 1 121 ? 13.149 -4.619 -10.785 1.00 96.94 121 VAL A C 1
ATOM 959 O O . VAL A 1 121 ? 13.800 -3.984 -9.955 1.00 96.94 121 VAL A O 1
ATOM 962 N N . GLU A 1 122 ? 13.640 -4.949 -11.981 1.00 94.81 122 GLU A N 1
ATOM 963 C CA . GLU A 1 122 ? 15.007 -4.609 -12.394 1.00 94.81 122 GLU A CA 1
ATOM 964 C C . GLU A 1 122 ? 15.196 -3.108 -12.534 1.00 94.81 122 GLU A C 1
ATOM 966 O O . GLU A 1 122 ? 16.167 -2.544 -12.035 1.00 94.81 122 GLU A O 1
ATOM 971 N N . TYR A 1 123 ? 14.238 -2.453 -13.188 1.00 96.31 123 TYR A N 1
ATOM 972 C CA . TYR A 1 123 ? 14.302 -1.020 -13.414 1.00 96.31 123 TYR A CA 1
ATOM 973 C C . TYR A 1 123 ? 14.342 -0.238 -12.097 1.00 96.31 123 TYR A C 1
ATOM 975 O O . TYR A 1 123 ? 15.139 0.686 -11.958 1.00 96.31 123 TYR A O 1
ATOM 983 N N . ILE A 1 124 ? 13.527 -0.618 -11.108 1.00 97.00 124 ILE A N 1
ATOM 984 C CA . ILE A 1 124 ? 13.520 0.043 -9.800 1.00 97.00 124 ILE A CA 1
ATOM 985 C C . ILE A 1 124 ? 14.837 -0.214 -9.063 1.00 97.00 124 ILE A C 1
ATOM 987 O O . ILE A 1 124 ? 15.446 0.741 -8.591 1.00 97.00 124 ILE A O 1
ATOM 991 N N . LYS A 1 125 ? 15.315 -1.465 -9.003 1.00 95.19 125 LYS A N 1
ATOM 992 C CA . LYS A 1 125 ? 16.577 -1.806 -8.320 1.00 95.19 125 LYS A CA 1
ATOM 993 C C . LYS A 1 125 ? 17.788 -1.090 -8.933 1.00 95.19 125 LYS A C 1
ATOM 995 O O . LYS A 1 125 ? 18.702 -0.734 -8.200 1.00 95.19 125 LYS A O 1
ATOM 1000 N N . ALA A 1 126 ? 17.795 -0.868 -10.248 1.00 95.19 126 ALA A N 1
ATOM 1001 C CA . ALA A 1 126 ? 18.887 -0.181 -10.938 1.00 95.19 126 ALA A CA 1
ATOM 1002 C C . ALA A 1 126 ? 18.871 1.349 -10.752 1.00 95.19 126 ALA A C 1
ATOM 1004 O O . ALA A 1 126 ? 19.929 1.973 -10.772 1.00 95.19 126 ALA A O 1
ATOM 1005 N N . ASN A 1 127 ? 17.691 1.956 -10.580 1.00 95.62 127 ASN A N 1
ATOM 1006 C CA . ASN A 1 127 ? 17.523 3.417 -10.596 1.00 95.62 127 ASN A CA 1
ATOM 1007 C C . ASN A 1 127 ? 17.214 4.039 -9.227 1.00 95.62 127 ASN A C 1
ATOM 1009 O O . ASN A 1 127 ? 17.134 5.266 -9.109 1.00 95.62 127 ASN A O 1
ATOM 1013 N N . LEU A 1 128 ? 17.024 3.216 -8.198 1.00 95.69 128 LEU A N 1
ATOM 1014 C CA . LEU A 1 128 ? 16.689 3.660 -6.854 1.00 95.69 128 LEU A CA 1
ATOM 1015 C C . LEU A 1 128 ? 17.747 3.202 -5.851 1.00 95.69 128 LEU A C 1
ATOM 1017 O O . LEU A 1 128 ? 18.162 2.045 -5.854 1.00 95.69 128 LEU A O 1
ATOM 1021 N N . LYS A 1 129 ? 18.162 4.116 -4.972 1.00 95.44 129 LYS A N 1
ATOM 1022 C CA . LYS A 1 129 ? 19.128 3.851 -3.897 1.00 95.44 129 LYS A CA 1
ATOM 1023 C C . LYS A 1 129 ? 18.567 4.238 -2.535 1.00 95.44 129 LYS A C 1
ATOM 1025 O O . LYS A 1 129 ? 17.636 5.038 -2.441 1.00 95.44 129 LY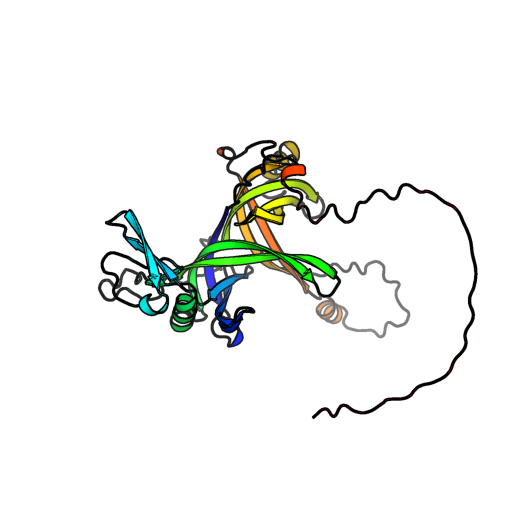S A O 1
ATOM 1030 N N . ASP A 1 130 ? 19.178 3.701 -1.485 1.00 96.38 130 ASP A N 1
ATOM 1031 C CA . ASP A 1 130 ? 18.865 4.107 -0.117 1.00 96.38 130 ASP A CA 1
ATOM 1032 C C . ASP A 1 130 ? 19.090 5.616 0.060 1.00 96.38 130 ASP A C 1
ATOM 1034 O O . ASP A 1 130 ? 20.031 6.201 -0.486 1.00 96.38 130 ASP A O 1
ATOM 1038 N N . GLY A 1 131 ? 18.181 6.257 0.792 1.00 94.44 131 GLY A N 1
ATOM 1039 C CA . GLY A 1 131 ? 18.158 7.705 0.986 1.00 94.44 131 GLY A CA 1
ATOM 1040 C C . GLY A 1 131 ? 17.404 8.495 -0.089 1.00 94.44 131 GLY A C 1
ATOM 1041 O O . GLY A 1 131 ? 17.081 9.657 0.161 1.00 94.44 131 GLY A O 1
ATOM 1042 N N . ASP A 1 132 ? 17.076 7.906 -1.246 1.00 95.75 132 ASP A N 1
ATOM 1043 C CA . ASP A 1 132 ? 16.198 8.570 -2.217 1.00 95.75 132 ASP A CA 1
ATOM 1044 C C . ASP A 1 132 ? 14.795 8.765 -1.615 1.00 95.75 132 ASP A C 1
ATOM 1046 O O . ASP A 1 132 ? 14.270 7.893 -0.919 1.00 95.75 132 ASP A O 1
ATOM 1050 N N . VAL A 1 133 ? 14.169 9.907 -1.897 1.00 96.38 133 VAL A N 1
ATOM 1051 C CA . VAL A 1 133 ? 12.788 10.187 -1.489 1.00 96.38 133 VAL A CA 1
ATOM 1052 C C . VAL A 1 133 ? 11.856 9.797 -2.625 1.00 96.38 133 VAL A C 1
ATOM 1054 O O . VAL A 1 133 ? 12.068 10.183 -3.778 1.00 96.38 133 VAL A O 1
ATOM 1057 N N . VAL A 1 134 ? 10.819 9.023 -2.316 1.00 97.19 134 VAL A N 1
ATOM 1058 C CA . VAL A 1 134 ? 9.859 8.557 -3.317 1.00 97.19 134 VAL A CA 1
ATOM 1059 C C . VAL A 1 134 ? 8.425 8.692 -2.837 1.00 97.19 134 VAL A C 1
ATOM 1061 O O . VAL A 1 134 ? 8.126 8.569 -1.651 1.00 97.19 134 VAL A O 1
ATOM 1064 N N . ARG A 1 135 ? 7.526 8.870 -3.802 1.00 97.44 135 ARG A N 1
ATOM 1065 C CA . ARG A 1 135 ? 6.099 8.622 -3.652 1.00 97.44 135 ARG A CA 1
ATOM 1066 C C . ARG A 1 135 ? 5.766 7.253 -4.232 1.00 97.44 135 ARG A C 1
ATOM 1068 O O . ARG A 1 135 ? 6.028 7.002 -5.409 1.00 97.44 135 ARG A O 1
ATOM 1075 N N . VAL A 1 136 ? 5.137 6.400 -3.438 1.00 98.06 136 VAL A N 1
ATOM 1076 C CA . VAL A 1 136 ? 4.583 5.114 -3.863 1.00 98.06 136 VAL A CA 1
ATOM 1077 C C . VAL A 1 136 ? 3.064 5.179 -3.813 1.00 98.06 136 VAL A C 1
ATOM 1079 O O . VAL A 1 136 ? 2.474 5.498 -2.785 1.00 98.06 136 VAL A O 1
ATOM 1082 N N . ASN A 1 137 ? 2.429 4.836 -4.932 1.00 98.19 137 ASN A N 1
ATOM 1083 C CA . ASN A 1 137 ? 1.017 4.469 -4.944 1.00 98.19 137 ASN A CA 1
ATOM 1084 C C . ASN A 1 137 ? 0.923 2.962 -5.160 1.00 98.19 137 ASN A C 1
ATOM 1086 O O . ASN A 1 137 ? 1.634 2.403 -6.004 1.00 98.19 137 ASN A O 1
ATOM 1090 N N . GLY A 1 138 ? 0.043 2.312 -4.419 1.00 96.75 138 GLY A N 1
ATOM 1091 C CA . GLY A 1 138 ? -0.021 0.861 -4.386 1.00 96.75 138 GLY A CA 1
ATOM 1092 C C . GLY A 1 138 ? -1.385 0.326 -4.000 1.00 96.75 138 GLY A C 1
ATOM 1093 O O . GLY A 1 138 ? -2.336 1.088 -3.827 1.00 96.75 138 GLY A O 1
ATOM 1094 N N . GLU A 1 139 ? -1.442 -0.988 -3.859 1.00 95.81 139 GLU A N 1
ATOM 1095 C CA . GLU A 1 139 ? -2.595 -1.744 -3.374 1.00 95.81 139 GLU A CA 1
ATOM 1096 C C . GLU A 1 139 ? -2.247 -2.440 -2.057 1.00 95.81 139 GLU A C 1
ATOM 1098 O O . GLU A 1 139 ? -1.072 -2.681 -1.767 1.00 95.81 139 GLU A O 1
ATOM 1103 N N . ILE A 1 140 ? -3.271 -2.747 -1.265 1.00 94.44 140 ILE A N 1
ATOM 1104 C CA . ILE A 1 140 ? -3.138 -3.572 -0.062 1.00 94.44 140 ILE A CA 1
ATOM 1105 C C . ILE A 1 140 ? -3.567 -4.989 -0.430 1.00 94.44 140 ILE A C 1
ATOM 1107 O O . ILE A 1 140 ? -4.659 -5.172 -0.964 1.00 94.44 140 ILE A O 1
ATOM 1111 N N . ASP A 1 141 ? -2.716 -5.970 -0.149 1.00 91.50 141 ASP A N 1
ATOM 1112 C CA . ASP A 1 141 ? -3.049 -7.389 -0.254 1.00 91.50 141 ASP A CA 1
ATOM 1113 C C . ASP A 1 141 ? -3.024 -8.017 1.143 1.00 91.50 141 ASP A C 1
ATOM 1115 O O . ASP A 1 141 ? -1.988 -8.033 1.813 1.00 91.50 141 ASP A O 1
ATOM 1119 N N . PHE A 1 142 ? -4.179 -8.500 1.597 1.00 90.12 142 PHE A N 1
ATOM 1120 C CA . PHE A 1 142 ? -4.311 -9.243 2.848 1.00 90.12 142 PHE A CA 1
ATOM 1121 C C . PHE A 1 142 ? -4.072 -10.719 2.572 1.00 90.12 142 PHE A C 1
ATOM 1123 O O . PHE A 1 142 ? -4.649 -11.258 1.644 1.00 90.12 142 PHE A O 1
ATOM 1130 N N . GLN A 1 143 ? -3.243 -11.409 3.338 1.00 83.69 143 GLN A N 1
ATOM 1131 C CA . GLN A 1 143 ? -2.979 -12.835 3.147 1.00 83.69 143 GLN A CA 1
ATOM 1132 C C . GLN A 1 143 ? -3.172 -13.566 4.459 1.00 83.69 143 GLN A C 1
ATOM 1134 O O . GLN A 1 143 ? -2.658 -13.115 5.470 1.00 83.69 143 GLN A O 1
ATOM 1139 N N . GLU A 1 144 ? -3.833 -14.710 4.441 1.00 81.50 144 GLU A N 1
ATOM 1140 C CA . GLU A 1 144 ? -3.839 -15.622 5.578 1.00 81.50 144 GLU A CA 1
ATOM 1141 C C . GLU A 1 144 ? -2.849 -16.746 5.336 1.00 81.50 144 GLU A C 1
ATOM 1143 O O . GLU A 1 144 ? -2.701 -17.254 4.222 1.00 81.50 144 GLU A O 1
ATOM 1148 N N . TYR A 1 145 ? -2.127 -17.108 6.386 1.00 78.19 145 TYR A N 1
ATOM 1149 C CA . TYR A 1 145 ? -1.253 -18.265 6.369 1.00 78.19 145 TYR A CA 1
ATOM 1150 C C . TYR A 1 145 ? -1.214 -18.899 7.751 1.00 78.19 145 TYR A C 1
ATOM 1152 O O . TYR A 1 145 ? -1.296 -18.221 8.775 1.00 78.19 145 TYR A O 1
ATOM 1160 N N . VAL A 1 146 ? -1.053 -20.216 7.779 1.00 78.56 146 VAL A N 1
ATOM 1161 C CA . VAL A 1 146 ? -0.816 -20.950 9.017 1.00 78.56 146 VAL A CA 1
ATOM 1162 C C . VAL A 1 146 ? 0.660 -20.798 9.367 1.00 78.56 146 VAL A C 1
ATOM 1164 O O . VAL A 1 146 ? 1.546 -21.145 8.580 1.00 78.56 146 VAL A O 1
ATOM 1167 N N . ASN A 1 147 ? 0.940 -20.215 10.529 1.00 78.25 147 ASN A N 1
ATOM 1168 C CA . ASN A 1 147 ? 2.306 -20.076 11.009 1.00 78.25 147 ASN A CA 1
ATOM 1169 C C . ASN A 1 147 ? 2.876 -21.447 11.435 1.00 78.25 147 ASN A C 1
ATOM 1171 O O . ASN A 1 147 ? 2.168 -22.448 11.520 1.00 78.25 147 ASN A O 1
ATOM 1175 N N . LYS A 1 148 ? 4.174 -21.504 11.756 1.00 77.88 148 LYS A N 1
ATOM 1176 C CA . LYS A 1 148 ? 4.836 -22.751 12.196 1.00 77.88 148 LYS A CA 1
ATOM 1177 C C . LYS A 1 148 ? 4.229 -23.372 13.467 1.00 77.88 148 LYS A C 1
ATOM 1179 O O . LYS A 1 148 ? 4.526 -24.519 13.766 1.00 77.88 148 LYS A O 1
ATOM 1184 N N . GLN A 1 149 ? 3.423 -22.616 14.210 1.00 79.31 149 GLN A N 1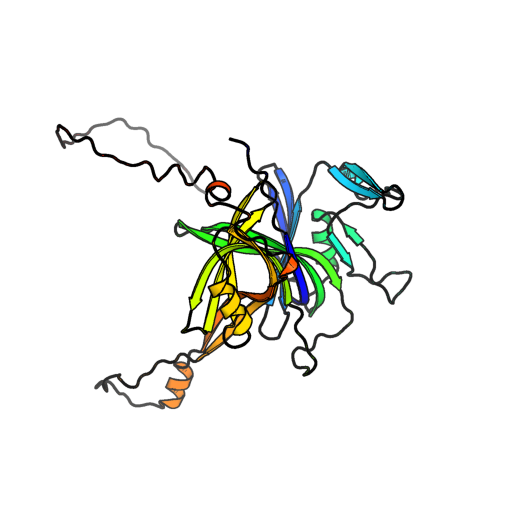
ATOM 1185 C CA . GLN A 1 149 ? 2.743 -23.042 15.434 1.00 79.31 149 GLN A CA 1
ATOM 1186 C C . GLN A 1 149 ? 1.294 -23.491 15.172 1.00 79.31 149 GLN A C 1
ATOM 1188 O O . GLN A 1 149 ? 0.545 -23.695 16.120 1.00 79.31 149 GLN A O 1
ATOM 1193 N N . GLY A 1 150 ? 0.873 -23.614 13.908 1.00 74.06 150 GLY A N 1
ATOM 1194 C CA . GLY A 1 150 ? -0.483 -24.040 13.557 1.00 74.06 150 GLY A CA 1
ATOM 1195 C C . GLY A 1 150 ? -1.552 -22.951 13.696 1.00 74.06 150 GLY A C 1
ATOM 1196 O O . GLY A 1 150 ? -2.729 -23.242 13.520 1.00 74.06 150 GLY A O 1
ATOM 1197 N N . LYS A 1 151 ? -1.177 -21.698 13.986 1.00 75.56 151 LYS A N 1
ATOM 1198 C CA . LYS A 1 151 ? -2.118 -20.577 14.118 1.00 75.56 151 LYS A CA 1
ATOM 1199 C C . LYS A 1 151 ? -2.282 -19.854 12.783 1.00 75.56 151 LYS A C 1
ATOM 1201 O O . LYS A 1 151 ? -1.283 -19.469 12.170 1.00 75.56 151 LYS A O 1
ATOM 1206 N N . THR A 1 152 ? -3.523 -19.613 12.368 1.00 72.19 152 THR A N 1
ATOM 1207 C CA . THR A 1 152 ? -3.834 -18.724 11.241 1.00 72.19 152 THR A CA 1
ATOM 1208 C C . THR A 1 152 ? -3.448 -17.293 11.601 1.00 72.19 152 THR A C 1
ATOM 1210 O O . THR A 1 152 ? -3.882 -16.746 12.616 1.00 72.19 152 THR A O 1
ATOM 1213 N N . VAL A 1 153 ? -2.586 -16.698 10.785 1.00 71.25 153 VAL A N 1
ATOM 1214 C CA . VAL A 1 153 ? -2.113 -15.323 10.932 1.00 71.25 153 VAL A CA 1
ATOM 1215 C C . VAL A 1 153 ? -2.444 -14.568 9.655 1.00 71.25 153 VAL A C 1
ATOM 1217 O O . VAL A 1 153 ? -2.112 -15.018 8.557 1.00 71.25 153 VAL A O 1
ATOM 1220 N N . SER A 1 154 ? -3.057 -13.395 9.801 1.00 72.56 154 SER A N 1
ATOM 1221 C CA . SER A 1 154 ? -3.233 -12.461 8.697 1.00 72.56 154 SER A CA 1
ATOM 1222 C C . SER A 1 154 ? -1.974 -11.601 8.519 1.00 72.56 154 SER A C 1
ATOM 1224 O O . SER A 1 154 ? -1.365 -11.102 9.466 1.00 72.56 154 SER A O 1
ATOM 1226 N N . SER A 1 155 ? -1.539 -11.456 7.275 1.00 82.00 155 SER A N 1
ATOM 1227 C CA . SER A 1 155 ? -0.436 -10.613 6.828 1.00 82.00 155 SER A CA 1
ATOM 1228 C C . SER A 1 155 ? -0.970 -9.533 5.905 1.00 82.00 155 SER A C 1
ATOM 1230 O O . SER A 1 155 ? -1.935 -9.745 5.174 1.00 82.00 155 SER A O 1
ATOM 1232 N N . LYS A 1 156 ? -0.315 -8.376 5.909 1.00 89.69 156 LYS A N 1
ATOM 1233 C CA . LYS A 1 156 ? -0.660 -7.236 5.064 1.00 89.69 156 LYS A CA 1
ATOM 1234 C C . LYS A 1 156 ? 0.549 -6.909 4.206 1.00 89.69 156 LYS A C 1
ATOM 1236 O O . LYS A 1 156 ? 1.644 -6.696 4.728 1.00 89.69 156 LYS A O 1
ATOM 1241 N N . LYS A 1 157 ? 0.353 -6.872 2.895 1.00 92.56 157 LYS A N 1
ATOM 1242 C CA . LYS A 1 157 ? 1.382 -6.537 1.913 1.00 92.56 157 LYS A CA 1
ATOM 1243 C C . LYS A 1 157 ? 0.998 -5.279 1.163 1.00 92.56 157 LYS A C 1
ATOM 1245 O O . LYS A 1 157 ? -0.158 -5.081 0.801 1.00 92.56 157 LYS A O 1
ATOM 1250 N N . PHE A 1 158 ? 1.991 -4.438 0.916 1.00 96.06 158 PHE A N 1
ATOM 1251 C CA . PHE A 1 158 ? 1.826 -3.172 0.217 1.00 96.06 158 PHE A CA 1
ATOM 1252 C C . PHE A 1 158 ? 2.464 -3.276 -1.164 1.00 96.06 158 PHE A C 1
ATOM 1254 O O . PHE A 1 158 ? 3.683 -3.165 -1.313 1.00 96.06 158 PHE A O 1
ATOM 1261 N N . ILE A 1 159 ? 1.627 -3.522 -2.171 1.00 96.75 159 ILE A N 1
ATOM 1262 C CA . ILE A 1 159 ? 2.064 -3.835 -3.532 1.00 96.75 159 ILE A CA 1
ATOM 1263 C C . ILE A 1 159 ? 2.238 -2.550 -4.337 1.00 96.75 159 ILE A C 1
ATOM 1265 O O . ILE A 1 159 ? 1.295 -1.776 -4.511 1.00 96.75 159 ILE A O 1
ATOM 1269 N N . ILE A 1 160 ? 3.428 -2.331 -4.887 1.00 98.06 160 ILE A N 1
ATOM 1270 C CA . ILE A 1 160 ? 3.748 -1.138 -5.676 1.00 98.06 160 ILE A CA 1
ATOM 1271 C C . ILE A 1 160 ? 3.004 -1.177 -7.022 1.00 98.06 160 ILE A C 1
ATOM 1273 O O . ILE A 1 160 ? 3.216 -2.069 -7.843 1.00 98.06 160 ILE A O 1
ATOM 1277 N N . LYS A 1 161 ? 2.181 -0.158 -7.300 1.00 97.75 161 LYS A N 1
ATOM 1278 C CA . LYS A 1 161 ? 1.587 0.082 -8.633 1.00 97.75 161 LYS A CA 1
ATOM 1279 C C . LYS A 1 161 ? 2.255 1.221 -9.377 1.00 97.75 161 LYS A C 1
ATOM 1281 O O . LYS A 1 161 ? 2.359 1.192 -10.602 1.00 97.75 161 LYS A O 1
ATOM 1286 N N . SER A 1 162 ? 2.742 2.213 -8.647 1.00 97.69 162 SER A N 1
ATOM 1287 C CA . SER A 1 162 ? 3.604 3.241 -9.206 1.00 97.69 162 SER A CA 1
ATOM 1288 C C . SER A 1 162 ? 4.598 3.749 -8.181 1.00 97.69 162 SER A C 1
ATOM 1290 O O . SER A 1 162 ? 4.244 3.889 -7.011 1.00 97.69 162 SER A O 1
ATOM 1292 N N . ILE A 1 163 ? 5.784 4.113 -8.647 1.00 98.19 163 ILE A N 1
ATOM 1293 C CA . ILE A 1 163 ? 6.828 4.738 -7.846 1.00 98.19 163 ILE A CA 1
ATOM 1294 C C . ILE A 1 163 ? 7.389 5.955 -8.576 1.00 98.19 163 ILE A C 1
ATOM 1296 O O . ILE A 1 163 ? 7.748 5.882 -9.753 1.00 98.19 163 ILE A O 1
ATOM 1300 N N . THR A 1 164 ? 7.463 7.077 -7.869 1.00 97.50 164 THR A N 1
ATOM 1301 C CA . THR A 1 164 ? 7.972 8.345 -8.386 1.00 97.50 164 THR A CA 1
ATOM 1302 C C . THR A 1 164 ? 9.055 8.866 -7.470 1.00 97.50 164 THR A C 1
ATOM 1304 O O . THR A 1 164 ? 8.813 9.052 -6.282 1.00 97.50 164 THR A O 1
ATOM 1307 N N . LYS A 1 165 ? 10.235 9.132 -8.024 1.00 96.06 165 LYS A N 1
ATOM 1308 C CA . LYS A 1 165 ? 11.311 9.796 -7.298 1.00 96.06 165 LYS A CA 1
ATOM 1309 C C . LYS A 1 165 ? 10.998 11.279 -7.148 1.00 96.06 165 LYS A C 1
ATOM 1311 O O . LYS A 1 165 ? 10.612 11.926 -8.121 1.00 96.06 165 LYS A O 1
ATOM 1316 N N . LEU A 1 166 ? 11.152 11.799 -5.938 1.00 93.50 166 LEU A N 1
ATOM 1317 C CA . LEU A 1 166 ? 10.983 13.211 -5.619 1.00 93.50 166 LEU A CA 1
ATOM 1318 C C . LEU A 1 166 ? 12.363 13.861 -5.498 1.00 93.50 166 LEU A C 1
ATOM 1320 O O . LEU A 1 166 ? 13.307 13.237 -5.016 1.00 93.50 166 LEU A O 1
ATOM 1324 N N . ASP A 1 167 ? 12.477 15.106 -5.956 1.00 86.06 167 ASP A N 1
ATOM 1325 C CA . ASP A 1 167 ? 13.721 15.887 -5.852 1.00 86.06 167 ASP A CA 1
ATOM 1326 C C . ASP A 1 167 ? 13.830 16.631 -4.512 1.00 86.06 167 ASP A C 1
ATOM 1328 O O . ASP A 1 167 ? 14.877 17.176 -4.163 1.00 86.06 167 ASP A O 1
ATOM 1332 N N . GLU A 1 168 ? 12.742 16.638 -3.745 1.00 80.38 168 GLU A N 1
ATOM 1333 C CA . GLU A 1 168 ? 12.649 17.273 -2.440 1.00 80.38 168 GLU A CA 1
ATOM 1334 C C . GLU A 1 168 ? 13.393 16.463 -1.375 1.00 80.38 168 GLU A C 1
ATOM 1336 O O . GLU A 1 168 ? 13.367 15.229 -1.352 1.00 80.38 168 GLU A O 1
ATOM 1341 N N . LYS A 1 169 ? 14.038 17.173 -0.447 1.00 83.12 169 LYS A N 1
ATOM 1342 C CA . LYS A 1 169 ? 14.592 16.554 0.756 1.00 83.12 169 LYS A CA 1
ATOM 1343 C C . LYS A 1 169 ? 13.475 16.382 1.776 1.00 83.12 169 LYS A C 1
ATOM 1345 O O . LYS A 1 169 ? 12.794 17.343 2.114 1.00 83.12 169 LYS A O 1
ATOM 1350 N N . LEU A 1 170 ? 13.330 15.165 2.286 1.00 85.69 170 LEU A N 1
ATOM 1351 C CA . LEU A 1 170 ? 12.383 14.855 3.348 1.00 85.69 170 LEU A CA 1
ATOM 1352 C C . LEU A 1 170 ? 13.056 15.080 4.705 1.00 85.69 170 LEU A C 1
ATOM 1354 O O . LEU A 1 170 ? 13.978 14.336 5.062 1.00 85.69 170 LEU A O 1
ATOM 1358 N N . ASP A 1 171 ? 12.608 16.109 5.424 1.00 86.94 171 ASP A N 1
ATOM 1359 C CA . ASP A 1 171 ? 13.015 16.402 6.799 1.00 86.94 171 ASP A CA 1
ATOM 1360 C C . ASP A 1 171 ? 11.870 16.083 7.766 1.00 86.94 171 ASP A C 1
ATOM 1362 O O . ASP A 1 171 ? 10.864 16.789 7.813 1.00 86.94 171 ASP A O 1
ATOM 1366 N N . PHE A 1 172 ? 12.036 15.007 8.534 1.00 88.69 172 PHE A N 1
ATOM 1367 C CA . PHE A 1 172 ? 11.049 14.551 9.514 1.00 88.69 172 PHE A CA 1
ATOM 1368 C C . PHE A 1 172 ? 10.934 15.470 10.732 1.00 88.69 172 PHE A C 1
ATOM 1370 O O . PHE A 1 172 ? 9.932 15.403 11.436 1.00 88.69 172 PHE A O 1
ATOM 1377 N N . ASN A 1 173 ? 11.937 16.315 10.981 1.00 86.75 173 ASN A N 1
ATOM 1378 C CA . ASN A 1 173 ? 11.958 17.217 12.132 1.00 86.75 173 ASN A CA 1
ATOM 1379 C C . ASN A 1 173 ? 11.378 18.599 11.807 1.00 86.75 173 ASN A C 1
ATOM 1381 O O . ASN A 1 173 ? 11.299 19.457 12.687 1.00 86.75 173 ASN A O 1
ATOM 1385 N N . SER A 1 174 ? 10.988 18.839 10.553 1.00 88.88 174 SER A N 1
ATOM 1386 C CA . SER A 1 174 ? 10.364 20.100 10.172 1.00 88.88 174 SER A CA 1
ATOM 1387 C C . SER A 1 174 ? 8.994 20.243 10.850 1.00 88.88 174 SER A C 1
ATOM 1389 O O . SER A 1 174 ? 8.185 19.319 10.779 1.00 88.88 174 SER A O 1
ATOM 1391 N N . PRO A 1 175 ? 8.662 21.402 11.444 1.00 85.69 175 PRO A N 1
ATOM 1392 C CA . PRO A 1 175 ? 7.341 21.630 12.036 1.00 85.69 175 PRO A CA 1
ATOM 1393 C C . PRO A 1 175 ? 6.207 21.638 10.996 1.00 85.69 175 PRO A C 1
ATOM 1395 O O . PRO A 1 175 ? 5.043 21.466 11.349 1.00 85.69 175 PRO A O 1
ATOM 1398 N N . GLU A 1 176 ? 6.527 21.834 9.713 1.00 87.06 176 GLU A N 1
ATOM 1399 C CA . GLU A 1 176 ? 5.560 21.769 8.610 1.00 87.06 176 GLU A CA 1
ATOM 1400 C C . GLU A 1 176 ? 5.411 20.356 8.031 1.00 87.06 176 GLU A C 1
ATOM 1402 O O . GLU A 1 176 ? 4.576 20.130 7.149 1.00 87.06 176 GLU A O 1
ATOM 1407 N N . PHE A 1 177 ? 6.216 19.402 8.511 1.00 87.62 177 PHE A N 1
ATOM 1408 C CA . PHE A 1 177 ? 6.186 18.030 8.043 1.00 87.62 177 PHE A CA 1
ATOM 1409 C C . PHE A 1 177 ? 4.813 17.405 8.297 1.00 87.62 177 PHE A C 1
ATOM 1411 O O . PHE A 1 177 ? 4.292 17.383 9.413 1.00 87.62 177 PHE A O 1
ATOM 1418 N N . LYS A 1 178 ? 4.225 16.865 7.231 1.00 87.44 178 LYS A N 1
ATOM 1419 C CA . LYS A 1 178 ? 2.994 16.085 7.289 1.00 87.44 178 LYS A CA 1
ATOM 1420 C C . LYS A 1 178 ? 3.270 14.733 6.678 1.00 87.44 178 LYS A C 1
ATOM 1422 O O . LYS A 1 178 ? 3.516 14.631 5.478 1.00 87.44 178 LYS A O 1
ATOM 1427 N N . GLU A 1 179 ? 3.199 13.708 7.510 1.00 90.56 179 GLU A N 1
ATOM 1428 C CA . GLU A 1 179 ? 3.374 12.340 7.060 1.00 90.56 179 GLU A CA 1
ATOM 1429 C C . GLU A 1 179 ? 2.318 11.976 6.003 1.00 90.56 179 GLU A C 1
ATOM 1431 O O . GLU A 1 179 ? 1.105 12.111 6.205 1.00 90.56 179 GLU A O 1
ATOM 1436 N N . GLU A 1 180 ? 2.780 11.491 4.850 1.00 92.25 180 GLU A N 1
ATOM 1437 C CA . GLU A 1 180 ? 1.918 10.890 3.837 1.00 92.25 180 GLU A CA 1
ATOM 1438 C C . GLU A 1 180 ? 2.070 9.374 3.889 1.00 92.25 180 GLU A C 1
ATOM 1440 O O . GLU A 1 180 ? 2.736 8.783 3.050 1.00 92.25 180 GLU A O 1
ATOM 1445 N N . SER A 1 181 ? 1.438 8.748 4.878 1.00 95.31 181 SER A N 1
ATOM 1446 C CA . SER A 1 181 ? 1.321 7.292 4.982 1.00 95.31 181 SER A CA 1
ATOM 1447 C C . SER A 1 181 ? -0.155 6.911 5.022 1.00 95.31 181 SER A C 1
ATOM 1449 O O . SER A 1 181 ? -0.711 6.640 6.080 1.00 95.31 181 SER A O 1
ATOM 1451 N N . LYS A 1 182 ? -0.844 7.019 3.881 1.00 96.81 182 LYS A N 1
ATOM 1452 C CA . LYS A 1 182 ? -2.315 6.991 3.810 1.00 96.81 182 LYS A CA 1
ATOM 1453 C C . LYS A 1 182 ? -2.821 5.746 3.097 1.00 96.81 182 LYS A C 1
ATOM 1455 O O . LYS A 1 182 ? -2.209 5.295 2.126 1.00 96.81 182 LYS A O 1
ATOM 1460 N N . PHE A 1 183 ? -3.993 5.266 3.498 1.00 97.38 183 PHE A N 1
ATOM 1461 C CA . PHE A 1 183 ? -4.731 4.238 2.772 1.00 97.38 183 PHE A CA 1
ATOM 1462 C C . PHE A 1 183 ? -6.205 4.598 2.565 1.00 97.38 183 PHE A C 1
ATOM 1464 O O . PHE A 1 183 ? -6.780 5.403 3.298 1.00 97.38 183 PHE A O 1
ATOM 1471 N N . GLU A 1 184 ? -6.807 3.969 1.561 1.00 97.12 184 GLU A N 1
ATOM 1472 C CA . GLU A 1 184 ? -8.253 3.814 1.408 1.00 97.12 184 GLU A CA 1
ATOM 1473 C C . GLU A 1 184 ? -8.572 2.326 1.244 1.00 97.12 184 GLU A C 1
ATOM 1475 O O . GLU A 1 184 ? -7.803 1.603 0.602 1.00 97.12 184 GLU A O 1
ATOM 1480 N N . HIS A 1 185 ? -9.678 1.854 1.814 1.00 96.38 185 HIS A N 1
ATOM 1481 C CA . HIS A 1 185 ? -10.105 0.466 1.644 1.00 96.38 185 HIS A CA 1
ATOM 1482 C C . HIS A 1 185 ? -11.626 0.325 1.677 1.00 96.38 185 HIS A C 1
ATOM 1484 O O . HIS A 1 185 ? -12.299 0.998 2.450 1.00 96.38 185 HIS A O 1
ATOM 1490 N N . GLU A 1 186 ? -12.167 -0.561 0.847 1.00 96.44 186 GLU A N 1
ATOM 1491 C CA . GLU A 1 186 ? -13.552 -1.039 0.932 1.00 96.44 186 GLU A CA 1
ATOM 1492 C C . GLU A 1 186 ? -13.607 -2.246 1.864 1.00 96.44 186 GLU A C 1
ATOM 1494 O O . GLU A 1 186 ? -12.878 -3.209 1.650 1.00 96.44 186 GLU A O 1
ATOM 1499 N N . ILE A 1 187 ? -14.410 -2.198 2.918 1.00 95.06 187 ILE A N 1
ATOM 1500 C CA . ILE A 1 187 ? -14.440 -3.251 3.935 1.00 95.06 187 ILE A CA 1
ATOM 1501 C C . ILE A 1 187 ? -15.868 -3.715 4.180 1.00 95.06 187 ILE A C 1
ATOM 1503 O O . ILE A 1 187 ? -16.816 -2.943 4.013 1.00 95.06 187 ILE A O 1
ATOM 1507 N N . ILE A 1 188 ? -15.999 -4.973 4.588 1.00 95.44 188 ILE A N 1
ATOM 1508 C CA . ILE A 1 188 ? -17.251 -5.543 5.074 1.00 95.44 188 ILE A CA 1
ATOM 1509 C C . ILE A 1 188 ? -17.095 -5.734 6.569 1.00 95.44 188 ILE A C 1
ATOM 1511 O O . ILE A 1 188 ? -16.156 -6.397 6.995 1.00 95.44 188 ILE A O 1
ATOM 1515 N N . ILE A 1 189 ? -17.962 -5.130 7.369 1.00 95.56 189 ILE A N 1
ATOM 1516 C CA . ILE A 1 189 ? -17.836 -5.204 8.819 1.00 95.56 189 ILE A CA 1
ATOM 1517 C C . ILE A 1 189 ? -18.234 -6.599 9.292 1.00 95.56 189 ILE A C 1
ATOM 1519 O O . ILE A 1 189 ? -19.297 -7.100 8.928 1.00 95.56 189 ILE A O 1
ATOM 1523 N N . SER A 1 190 ? -17.385 -7.197 10.121 1.00 92.81 190 SER A N 1
ATOM 1524 C CA . SER A 1 190 ? -17.717 -8.394 10.890 1.00 92.81 190 SER A CA 1
ATOM 1525 C C . SER A 1 190 ? -18.235 -7.971 12.261 1.00 92.81 190 SER A C 1
ATOM 1527 O O . SER A 1 190 ? -19.397 -8.198 12.589 1.00 92.81 190 SER A O 1
ATOM 1529 N N . ASP A 1 191 ? -17.399 -7.270 13.026 1.00 93.50 191 ASP A N 1
ATOM 1530 C CA . ASP A 1 191 ? -17.750 -6.729 14.335 1.00 93.50 191 ASP A CA 1
ATOM 1531 C C . ASP A 1 191 ? -16.881 -5.512 14.694 1.00 93.50 191 ASP A C 1
ATOM 1533 O O . ASP A 1 191 ? -15.975 -5.102 13.958 1.00 93.50 191 ASP A O 1
ATOM 1537 N N . VAL A 1 192 ? -17.196 -4.908 15.837 1.00 94.00 192 VAL A N 1
ATOM 1538 C CA . VAL A 1 192 ? -16.433 -3.812 16.428 1.00 94.00 192 VAL A CA 1
ATOM 1539 C C . VAL A 1 192 ? -16.236 -4.076 17.918 1.00 94.00 192 VAL A C 1
ATOM 1541 O O . VAL A 1 192 ? -17.194 -4.362 18.636 1.00 94.00 192 VAL A O 1
ATOM 1544 N N . MET A 1 193 ? -15.001 -3.939 18.395 1.00 93.50 193 MET A N 1
ATOM 1545 C CA . MET A 1 193 ? -14.616 -4.171 19.787 1.00 93.50 193 MET A CA 1
ATOM 1546 C C . MET A 1 193 ? -13.944 -2.931 20.365 1.00 93.50 193 MET A C 1
ATOM 1548 O O . MET A 1 193 ? -12.956 -2.441 19.820 1.00 93.50 193 MET A O 1
ATOM 1552 N N . LEU A 1 194 ? -14.484 -2.410 21.465 1.00 91.56 194 LEU A N 1
ATOM 1553 C CA . LEU A 1 194 ? -13.894 -1.282 22.176 1.00 91.56 194 LEU A CA 1
ATOM 1554 C C . LEU A 1 194 ? -12.880 -1.792 23.201 1.00 91.56 194 LEU A C 1
ATOM 1556 O O . LEU A 1 194 ? -13.232 -2.569 24.082 1.00 91.56 194 LEU A O 1
ATOM 1560 N N . ASP A 1 195 ? -11.648 -1.314 23.085 1.00 90.00 195 ASP A N 1
ATOM 1561 C CA . ASP A 1 195 ? -10.589 -1.471 24.070 1.00 90.00 195 ASP A CA 1
ATOM 1562 C C . ASP A 1 195 ? -10.427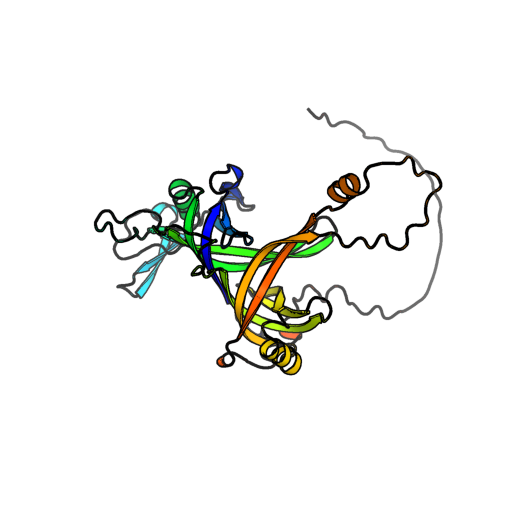 -0.141 24.824 1.00 90.00 195 ASP A C 1
ATOM 1564 O O . ASP A 1 195 ? -9.819 0.829 24.347 1.00 90.00 195 ASP A O 1
ATOM 1568 N N . ASP A 1 196 ? -11.048 -0.084 26.002 1.00 83.25 196 ASP A N 1
ATOM 1569 C CA . ASP A 1 196 ? -11.016 1.086 26.876 1.00 83.25 196 ASP A CA 1
ATOM 1570 C C . ASP A 1 196 ? -9.657 1.285 27.559 1.00 83.25 196 ASP A C 1
ATOM 1572 O O . ASP A 1 196 ? -9.356 2.417 27.951 1.00 83.25 196 ASP A O 1
ATOM 1576 N N . GLU A 1 197 ? -8.836 0.241 27.691 1.00 83.69 197 GLU A N 1
ATOM 1577 C CA . GLU A 1 197 ? -7.511 0.324 28.316 1.00 83.69 197 GLU A CA 1
ATOM 1578 C C . GLU A 1 197 ? -6.539 1.025 27.369 1.00 83.69 197 GLU A C 1
ATOM 1580 O O . GLU A 1 197 ? -5.959 2.057 27.714 1.00 83.69 197 GLU A O 1
ATOM 1585 N N . ASN A 1 198 ? -6.460 0.547 26.125 1.00 83.00 198 ASN A N 1
ATOM 1586 C CA . ASN A 1 198 ? -5.550 1.095 25.119 1.00 83.00 198 ASN A CA 1
ATOM 1587 C C . ASN A 1 198 ? -6.133 2.289 24.348 1.00 83.00 198 ASN A C 1
ATOM 1589 O O . ASN A 1 198 ? -5.467 2.843 23.470 1.00 83.00 198 ASN A O 1
ATOM 1593 N N . LYS A 1 199 ? -7.373 2.702 24.650 1.00 89.06 199 LYS A N 1
ATOM 1594 C CA . LYS A 1 199 ? -8.099 3.769 23.929 1.00 89.06 199 LYS A CA 1
ATOM 1595 C C . LYS A 1 199 ? -8.138 3.501 22.420 1.00 89.06 199 LYS A C 1
ATOM 1597 O O . LYS A 1 199 ? -7.884 4.376 21.580 1.00 89.06 199 LYS A O 1
ATOM 1602 N N . ARG A 1 200 ? -8.465 2.256 22.072 1.00 92.06 200 ARG A N 1
ATOM 1603 C CA . ARG A 1 200 ? -8.541 1.761 20.695 1.00 92.06 200 ARG A CA 1
ATOM 1604 C C . ARG A 1 200 ? -9.908 1.141 20.437 1.00 92.06 200 ARG A C 1
ATOM 1606 O O . ARG A 1 200 ? -10.454 0.428 21.262 1.00 92.06 200 ARG A O 1
ATOM 1613 N N . LEU A 1 201 ? -10.488 1.422 19.276 1.00 92.81 201 LEU A N 1
ATOM 1614 C CA . LEU A 1 201 ? -11.613 0.653 18.751 1.00 92.81 201 LEU A CA 1
ATOM 1615 C C . LEU A 1 201 ? -11.069 -0.265 17.664 1.00 92.81 201 LEU A C 1
ATOM 1617 O O . LEU A 1 201 ? -10.567 0.222 16.651 1.00 92.81 201 LEU A O 1
ATOM 1621 N N . HIS A 1 202 ? -11.189 -1.569 17.865 1.00 94.50 202 HIS A N 1
ATOM 1622 C CA . HIS A 1 202 ? -10.891 -2.576 16.861 1.00 94.50 202 HIS A CA 1
ATOM 1623 C C . HIS A 1 202 ? -12.104 -2.753 15.952 1.00 94.50 202 HIS A C 1
ATOM 1625 O O . HIS A 1 202 ? -13.222 -2.959 16.417 1.00 94.50 202 HIS A O 1
ATOM 1631 N N . VAL A 1 203 ? -11.883 -2.650 14.647 1.00 94.50 203 VAL A N 1
ATOM 1632 C CA . VAL A 1 203 ? -12.889 -2.904 13.617 1.00 94.50 203 VAL A CA 1
ATOM 1633 C C . VAL A 1 203 ? -12.459 -4.164 12.884 1.00 94.50 203 VAL A C 1
ATOM 1635 O O . VAL A 1 203 ? -11.513 -4.127 12.091 1.00 94.50 203 VAL A O 1
ATOM 1638 N N . ASN A 1 204 ? -13.127 -5.274 13.182 1.00 93.81 204 ASN A N 1
ATOM 1639 C CA . ASN A 1 204 ? -12.906 -6.541 12.505 1.00 93.81 204 ASN A CA 1
ATOM 1640 C C . ASN A 1 204 ? -13.738 -6.559 11.228 1.00 93.81 204 ASN A C 1
ATOM 1642 O O . ASN A 1 204 ? -14.926 -6.226 11.226 1.00 93.81 204 ASN A O 1
ATOM 1646 N N . ALA A 1 205 ? -13.099 -6.912 10.125 1.00 93.50 205 ALA A N 1
ATOM 1647 C CA . ALA A 1 205 ? -13.685 -6.805 8.809 1.00 93.50 205 ALA A CA 1
ATOM 1648 C C . ALA A 1 205 ? -13.231 -7.934 7.891 1.00 93.50 205 ALA A C 1
ATOM 1650 O O . ALA A 1 205 ? -12.158 -8.506 8.054 1.00 93.50 205 ALA A O 1
ATOM 1651 N N . LYS A 1 206 ? -14.037 -8.187 6.867 1.00 92.75 206 LYS A N 1
ATOM 1652 C CA . LYS A 1 206 ? -13.741 -9.091 5.763 1.00 92.75 206 LYS A CA 1
ATOM 1653 C C . LYS A 1 206 ? -13.401 -8.298 4.508 1.00 92.75 206 LYS A C 1
ATOM 1655 O O . LYS A 1 206 ? -13.950 -7.221 4.246 1.00 92.75 206 LYS A O 1
ATOM 1660 N N . THR A 1 207 ? -12.486 -8.850 3.719 1.00 91.69 207 THR A N 1
ATOM 1661 C CA . THR A 1 207 ? -12.115 -8.338 2.395 1.00 91.69 207 THR A CA 1
ATOM 1662 C C . THR A 1 207 ? -12.283 -9.429 1.354 1.00 91.69 207 THR A C 1
ATOM 1664 O O . THR A 1 207 ? -11.877 -10.564 1.574 1.00 91.69 207 THR A O 1
ATOM 1667 N N . ILE A 1 208 ? -12.890 -9.078 0.222 1.00 91.31 208 ILE A N 1
ATOM 1668 C CA . ILE A 1 208 ? -13.106 -9.980 -0.910 1.00 91.31 208 ILE A CA 1
ATOM 1669 C C . ILE A 1 208 ? -12.011 -9.715 -1.940 1.00 91.31 208 ILE A C 1
ATOM 1671 O O . ILE A 1 208 ? -11.894 -8.601 -2.470 1.00 91.31 208 ILE A O 1
ATOM 1675 N N . LYS A 1 209 ? -11.222 -10.740 -2.246 1.00 88.06 209 LYS A N 1
ATOM 1676 C CA . LYS A 1 209 ? -10.165 -10.715 -3.254 1.00 88.06 209 LYS A CA 1
ATOM 1677 C C . LYS A 1 209 ? -10.695 -10.947 -4.659 1.00 88.06 209 LYS A C 1
ATOM 1679 O O . LYS A 1 209 ? -11.818 -11.388 -4.895 1.00 88.06 209 LYS A O 1
ATOM 1684 N N . TYR A 1 210 ? -9.825 -10.680 -5.628 1.00 81.38 210 TYR A N 1
ATOM 1685 C CA . TYR A 1 210 ? -10.046 -11.130 -6.993 1.00 81.38 210 TYR A CA 1
ATOM 1686 C C . TYR A 1 210 ? -10.160 -12.661 -7.024 1.00 81.38 210 TYR A C 1
ATOM 1688 O O . TYR A 1 210 ? -9.238 -13.345 -6.595 1.00 81.38 210 TYR A O 1
ATOM 1696 N N . GLY A 1 211 ? -11.271 -13.181 -7.543 1.00 79.06 211 GLY A N 1
ATOM 1697 C CA . GLY A 1 211 ? -11.571 -14.618 -7.541 1.00 79.06 211 GLY A CA 1
ATOM 1698 C C . GLY A 1 211 ? -12.607 -15.041 -6.498 1.00 79.06 211 GLY A C 1
ATOM 1699 O O . GLY A 1 211 ? -13.162 -16.124 -6.637 1.00 79.06 211 GLY A O 1
ATOM 1700 N N . GLY A 1 212 ? -12.938 -14.163 -5.545 1.00 82.44 212 GLY A N 1
ATOM 1701 C CA . GLY A 1 212 ? -13.973 -14.403 -4.537 1.00 82.44 212 GLY A CA 1
ATOM 1702 C C . GLY A 1 212 ? -13.446 -14.846 -3.173 1.00 82.44 212 GLY A C 1
ATOM 1703 O O . GLY A 1 212 ? -14.250 -14.949 -2.256 1.00 82.44 212 GLY A O 1
ATOM 1704 N N . ASP A 1 213 ? -12.134 -15.059 -3.018 1.00 86.19 213 ASP A N 1
ATOM 1705 C CA . ASP A 1 213 ? -11.548 -15.441 -1.728 1.00 86.19 213 ASP A CA 1
ATOM 1706 C C . ASP A 1 213 ? -11.782 -14.353 -0.678 1.00 86.19 213 ASP A C 1
ATOM 1708 O O . ASP A 1 213 ? -11.575 -13.163 -0.939 1.00 86.19 213 ASP A O 1
ATOM 1712 N N . ILE A 1 214 ? -12.169 -14.770 0.522 1.00 88.56 214 ILE A N 1
ATOM 1713 C CA . ILE A 1 214 ? -12.469 -13.878 1.638 1.00 88.56 214 ILE A CA 1
ATOM 1714 C C . ILE A 1 214 ? -11.336 -13.971 2.646 1.00 88.56 214 ILE A C 1
ATOM 1716 O O . ILE A 1 214 ? -10.863 -15.059 2.950 1.00 88.56 214 ILE A O 1
ATOM 1720 N N . VAL A 1 215 ? -10.883 -12.818 3.130 1.00 89.06 215 VAL A N 1
ATOM 1721 C CA . VAL A 1 215 ? -9.809 -12.721 4.121 1.00 89.06 215 VAL A CA 1
ATOM 1722 C C . VAL A 1 215 ? -10.255 -11.840 5.273 1.00 89.06 215 VAL A C 1
ATOM 1724 O O . VAL A 1 215 ? -10.722 -10.713 5.045 1.00 89.06 215 VAL A O 1
ATOM 1727 N N . ASP A 1 216 ? -10.067 -12.339 6.491 1.00 89.62 216 ASP A N 1
ATOM 1728 C CA . ASP A 1 216 ? -10.298 -11.603 7.721 1.00 89.62 216 ASP A CA 1
ATOM 1729 C C . ASP A 1 216 ? -9.155 -10.622 7.991 1.00 89.62 216 ASP A C 1
ATOM 1731 O O . ASP A 1 216 ? -7.958 -10.885 7.830 1.00 89.62 216 ASP A O 1
ATOM 1735 N N . THR A 1 217 ? -9.536 -9.422 8.403 1.00 90.25 217 THR A N 1
ATOM 1736 C CA . THR A 1 217 ? -8.612 -8.331 8.664 1.00 90.25 217 THR A CA 1
ATOM 1737 C C . THR A 1 217 ? -9.130 -7.445 9.783 1.00 90.25 217 THR A C 1
ATOM 1739 O O . THR A 1 217 ? -10.318 -7.400 10.089 1.00 90.25 217 THR A O 1
ATOM 1742 N N . SER A 1 218 ? -8.216 -6.714 10.405 1.00 91.62 218 SER A N 1
ATOM 1743 C CA . SER A 1 218 ? -8.529 -5.791 11.484 1.00 91.62 218 SER A CA 1
ATOM 1744 C C . SER A 1 218 ? -7.963 -4.407 11.204 1.00 91.62 218 SER A C 1
ATOM 1746 O O . SER A 1 218 ? -6.863 -4.236 10.651 1.00 91.62 218 SER A O 1
ATOM 1748 N N . PHE A 1 219 ? -8.739 -3.415 11.615 1.00 94.25 219 PHE A N 1
ATOM 1749 C CA . PHE A 1 219 ? -8.405 -2.001 11.596 1.00 94.25 219 PHE A CA 1
ATOM 1750 C C . PHE A 1 219 ? -8.570 -1.428 12.998 1.00 94.25 219 PHE A C 1
ATOM 1752 O O . PHE A 1 219 ? -9.246 -2.019 13.842 1.00 94.25 219 PHE A O 1
ATOM 1759 N N . THR A 1 220 ? -7.973 -0.269 13.246 1.00 94.88 220 THR A N 1
ATOM 1760 C CA . THR A 1 220 ? -8.079 0.409 14.541 1.00 94.88 220 THR A CA 1
ATOM 1761 C C . THR A 1 220 ? -8.567 1.840 14.380 1.00 94.88 220 THR A C 1
ATOM 1763 O O . THR A 1 220 ? -8.387 2.459 13.336 1.00 94.88 220 THR A O 1
ATOM 1766 N N . VAL A 1 221 ? -9.204 2.387 15.409 1.00 93.88 221 VAL A N 1
ATOM 1767 C CA . VAL A 1 221 ? -9.500 3.820 15.527 1.00 93.88 221 VAL A CA 1
ATOM 1768 C C . VAL A 1 221 ? -8.987 4.287 16.876 1.00 93.88 221 VAL A C 1
ATOM 1770 O O . VAL A 1 221 ? -9.269 3.664 17.899 1.00 93.88 221 VAL A O 1
ATOM 1773 N N . ASP A 1 222 ? -8.259 5.398 16.885 1.00 92.38 222 ASP A N 1
ATOM 1774 C CA . ASP A 1 222 ? -7.892 6.083 18.120 1.00 92.38 222 ASP A CA 1
ATOM 1775 C C . ASP A 1 222 ? -9.140 6.740 18.727 1.00 92.38 222 ASP A C 1
ATOM 1777 O O . ASP A 1 222 ? -9.716 7.668 18.148 1.00 92.38 222 ASP A O 1
ATOM 1781 N N . THR A 1 223 ? -9.596 6.240 19.877 1.00 90.56 223 THR A N 1
ATOM 1782 C CA . THR A 1 223 ? -10.837 6.726 20.497 1.00 90.56 223 THR A CA 1
ATOM 1783 C C . THR A 1 223 ? -10.645 8.062 21.204 1.00 90.56 223 THR A C 1
ATOM 1785 O O . THR A 1 223 ? -11.618 8.797 21.377 1.00 90.56 223 THR A O 1
ATOM 1788 N N . PHE A 1 224 ? -9.407 8.415 21.551 1.00 89.81 224 PHE A N 1
ATOM 1789 C CA . PHE A 1 224 ? -9.066 9.701 22.144 1.00 89.81 224 PHE A CA 1
ATOM 1790 C C . PHE A 1 224 ? -9.019 10.805 21.082 1.00 89.81 224 PHE A C 1
ATOM 1792 O O . PHE A 1 224 ? -9.609 11.872 21.263 1.00 89.81 224 PHE A O 1
ATOM 1799 N N . GLN A 1 225 ? -8.379 10.537 19.942 1.00 91.12 225 GLN A N 1
ATOM 1800 C CA . GLN A 1 225 ? -8.263 11.491 18.840 1.00 91.12 225 GLN A CA 1
ATOM 1801 C C . GLN A 1 225 ? -9.557 11.594 18.017 1.00 91.12 225 GLN A C 1
ATOM 1803 O O . GLN A 1 225 ? -9.922 12.686 17.568 1.00 91.12 225 GLN A O 1
ATOM 1808 N N . TYR A 1 226 ? -10.285 10.483 17.843 1.00 92.75 226 TYR A N 1
ATOM 1809 C CA . TYR A 1 226 ? -11.493 10.414 17.013 1.00 92.75 226 TYR A CA 1
ATOM 1810 C C . TYR A 1 226 ? -12.726 9.844 17.753 1.00 92.75 226 TYR A C 1
ATOM 1812 O O . TYR A 1 226 ? -13.405 8.951 17.233 1.00 92.75 226 TYR A O 1
ATOM 1820 N N . PRO A 1 227 ? -13.131 10.401 18.915 1.00 92.50 227 PRO A N 1
ATOM 1821 C CA . PRO A 1 227 ? -14.206 9.847 19.749 1.00 92.50 227 PRO A CA 1
ATOM 1822 C C . PRO A 1 227 ? -15.560 9.799 19.032 1.00 92.50 227 PRO A C 1
ATOM 1824 O O . PRO A 1 227 ? -16.336 8.855 19.181 1.00 92.50 227 PRO A O 1
ATOM 1827 N N . LYS A 1 228 ? -15.851 10.807 18.198 1.00 93.44 228 LYS A N 1
ATOM 1828 C CA . LYS A 1 228 ? -17.088 10.856 17.407 1.00 93.44 228 LYS A CA 1
ATOM 1829 C C . LYS A 1 228 ? -17.122 9.774 16.326 1.00 93.44 228 LYS A C 1
ATOM 1831 O O . LYS A 1 228 ? -18.196 9.258 16.027 1.00 93.44 228 LYS A O 1
ATOM 1836 N N . LEU A 1 229 ? -15.974 9.464 15.722 1.00 92.12 229 LEU A N 1
ATOM 1837 C CA . LEU A 1 229 ? -15.872 8.410 14.717 1.00 92.12 229 LEU A CA 1
ATOM 1838 C C . LEU A 1 229 ? -16.085 7.053 15.381 1.00 92.12 229 LEU A C 1
ATOM 1840 O O . LEU A 1 229 ? -17.014 6.346 14.997 1.00 92.12 229 LEU A O 1
ATOM 1844 N N . ALA A 1 230 ? -15.312 6.767 16.432 1.00 92.31 230 ALA A N 1
ATOM 1845 C CA . ALA A 1 230 ? -15.412 5.528 17.192 1.00 92.31 230 ALA A CA 1
ATOM 1846 C C . ALA A 1 230 ? -16.840 5.296 17.708 1.00 92.31 230 ALA A C 1
ATOM 1848 O O . ALA A 1 230 ? -17.458 4.283 17.396 1.00 92.31 230 ALA A O 1
ATOM 1849 N N . GLY A 1 231 ? -17.434 6.293 18.373 1.00 91.19 231 GLY A N 1
ATOM 1850 C CA . GLY A 1 231 ? -18.796 6.183 18.895 1.00 91.19 231 GLY A CA 1
ATOM 1851 C C . GLY A 1 231 ? -19.872 5.994 17.818 1.00 91.19 231 GLY A C 1
ATOM 1852 O O . GLY A 1 231 ? -20.907 5.392 18.098 1.00 91.19 231 GLY A O 1
ATOM 1853 N N . ASN A 1 232 ? -19.661 6.486 16.592 1.00 92.69 232 ASN A N 1
ATOM 1854 C CA . ASN A 1 232 ? -20.570 6.210 15.477 1.00 92.69 232 ASN A CA 1
ATOM 1855 C C . ASN A 1 232 ? -20.391 4.790 14.937 1.00 92.69 232 ASN A C 1
ATOM 1857 O O . ASN A 1 232 ? -21.397 4.144 14.660 1.00 92.69 232 ASN A O 1
ATOM 1861 N N . MET A 1 233 ? -19.153 4.310 14.806 1.00 92.75 233 MET A N 1
ATOM 1862 C CA . MET A 1 233 ? -18.867 2.948 14.348 1.00 92.75 233 MET A CA 1
ATOM 1863 C C . MET A 1 233 ? -19.457 1.915 15.310 1.00 92.75 233 MET A C 1
ATOM 1865 O O . MET A 1 233 ? -20.237 1.077 14.876 1.00 92.75 233 MET A O 1
ATOM 1869 N N . THR A 1 234 ? -19.221 2.060 16.619 1.00 92.00 234 THR A N 1
ATOM 1870 C CA . THR A 1 234 ? -19.768 1.162 17.654 1.00 92.00 234 THR A CA 1
ATOM 1871 C C . THR A 1 234 ? -21.297 1.091 17.648 1.00 92.00 234 THR A C 1
ATOM 1873 O O . THR A 1 234 ? -21.873 0.058 17.960 1.00 92.00 234 THR A O 1
ATOM 1876 N N . LYS A 1 235 ? -21.980 2.193 17.314 1.00 92.44 235 LYS A N 1
ATOM 1877 C CA . LYS A 1 235 ? -23.452 2.262 17.350 1.00 92.44 235 LYS A CA 1
ATOM 1878 C C . LYS A 1 235 ? -24.127 1.838 16.052 1.00 92.44 235 LYS A C 1
ATOM 1880 O O . LYS A 1 235 ? -25.304 1.491 16.086 1.00 92.44 235 LYS A O 1
ATOM 1885 N N . ARG A 1 236 ? -23.451 2.005 14.913 1.00 91.50 236 ARG A N 1
ATOM 1886 C CA . ARG A 1 236 ? -24.074 1.884 13.587 1.00 91.50 236 ARG A CA 1
ATOM 1887 C C . ARG A 1 236 ? -23.632 0.651 12.831 1.00 91.50 236 ARG A C 1
ATOM 1889 O O . ARG A 1 236 ? -24.429 0.152 12.052 1.00 91.50 236 ARG A O 1
ATOM 1896 N N . PHE A 1 237 ? -22.391 0.215 13.012 1.00 93.31 237 PHE A N 1
ATOM 1897 C CA . PHE A 1 237 ? -21.889 -0.922 12.267 1.00 93.31 237 PHE A CA 1
ATOM 1898 C C . PHE A 1 237 ? -22.455 -2.220 12.828 1.00 93.31 237 PHE A C 1
ATOM 1900 O O . PHE A 1 237 ? -22.408 -2.463 14.034 1.00 93.31 237 PHE A O 1
ATOM 1907 N N . GLY A 1 238 ? -22.982 -3.041 11.930 1.00 91.00 238 GLY A N 1
ATOM 1908 C CA . GLY A 1 238 ? -23.323 -4.431 12.179 1.00 91.00 238 GLY A CA 1
ATOM 1909 C C . GLY A 1 238 ? -22.647 -5.345 11.166 1.00 91.00 238 GLY A C 1
ATOM 1910 O O . GLY A 1 238 ? -22.104 -4.889 10.158 1.00 91.00 238 GLY A O 1
ATOM 1911 N N . PHE A 1 239 ? -22.701 -6.647 11.440 1.00 94.19 239 PHE A N 1
ATOM 1912 C CA . PHE A 1 239 ? -22.192 -7.659 10.524 1.00 94.19 239 PHE A CA 1
ATOM 1913 C C . PHE A 1 239 ? -22.789 -7.495 9.115 1.00 94.19 239 PHE A C 1
ATOM 1915 O O . PHE A 1 239 ? -24.000 -7.297 8.961 1.00 94.19 239 PHE A O 1
ATOM 1922 N N . GLY A 1 240 ? -21.942 -7.611 8.091 1.00 91.31 240 GLY A N 1
ATOM 1923 C CA . GLY A 1 240 ? -22.337 -7.580 6.683 1.00 91.31 240 GLY A CA 1
ATOM 1924 C C . GLY A 1 240 ? -22.517 -6.177 6.099 1.00 91.31 240 GLY A C 1
ATOM 1925 O O . GLY A 1 240 ? -22.810 -6.039 4.907 1.00 91.31 240 GLY A O 1
ATOM 1926 N N . ASP A 1 241 ? -22.338 -5.133 6.910 1.00 94.62 241 ASP A N 1
ATOM 1927 C CA . ASP A 1 241 ? -22.319 -3.751 6.442 1.00 94.62 241 ASP A CA 1
ATOM 1928 C C . ASP A 1 241 ? -21.096 -3.502 5.557 1.00 94.62 241 ASP A C 1
ATOM 1930 O O . ASP A 1 241 ? -19.981 -3.887 5.897 1.00 94.62 241 ASP A O 1
ATOM 1934 N N . PHE A 1 242 ? -21.283 -2.806 4.441 1.00 95.88 242 PHE A N 1
ATOM 1935 C CA . PHE A 1 242 ? -20.196 -2.413 3.550 1.00 95.88 242 PHE A CA 1
ATOM 1936 C C . PHE A 1 242 ? -19.918 -0.915 3.669 1.00 95.88 242 PHE A C 1
ATOM 1938 O O . PHE A 1 242 ? -20.849 -0.109 3.715 1.00 95.88 242 PHE A O 1
ATOM 1945 N N . ILE A 1 243 ? -18.641 -0.528 3.710 1.00 96.31 243 ILE A N 1
ATOM 1946 C CA . ILE A 1 243 ? -18.238 0.882 3.735 1.00 96.31 243 ILE A CA 1
ATOM 1947 C C . ILE A 1 243 ? -16.815 1.084 3.205 1.00 96.31 243 ILE A C 1
ATOM 1949 O O . ILE A 1 243 ? -15.941 0.229 3.352 1.00 96.31 243 ILE A O 1
ATOM 1953 N N . LYS A 1 244 ? -16.552 2.256 2.621 1.00 97.00 244 LYS A N 1
ATOM 1954 C CA . LYS A 1 244 ? -15.200 2.723 2.305 1.00 97.00 244 LYS A CA 1
ATOM 1955 C C . LYS A 1 244 ? -14.615 3.541 3.454 1.00 97.00 244 LYS A C 1
ATOM 1957 O O . LYS A 1 244 ? -15.220 4.504 3.927 1.00 97.00 244 LYS A O 1
ATOM 1962 N N . VAL A 1 245 ? -13.404 3.183 3.863 1.00 96.19 245 VAL A N 1
ATOM 1963 C CA . VAL A 1 245 ? -12.659 3.821 4.953 1.00 96.19 245 VAL A CA 1
ATOM 1964 C C . VAL A 1 245 ? -11.372 4.465 4.448 1.00 96.19 245 VAL A C 1
ATOM 1966 O O . VAL A 1 245 ? -10.794 4.029 3.451 1.00 96.19 245 VAL A O 1
ATOM 1969 N N . TYR A 1 246 ? -10.915 5.490 5.163 1.00 96.94 246 TYR A N 1
ATOM 1970 C CA . TYR A 1 246 ? -9.653 6.185 4.930 1.00 96.94 246 TYR A CA 1
ATOM 1971 C C . TYR A 1 246 ? -8.850 6.249 6.218 1.00 96.94 246 TYR A C 1
ATOM 1973 O O . TYR A 1 246 ? -9.404 6.474 7.298 1.00 96.94 246 TYR A O 1
ATOM 1981 N N . GLY A 1 247 ? -7.538 6.105 6.101 1.00 95.38 247 GLY A N 1
ATOM 1982 C CA . GLY A 1 247 ? -6.704 5.961 7.277 1.00 95.38 247 GLY A CA 1
ATOM 1983 C C . GLY A 1 247 ? -5.221 6.159 7.044 1.00 95.38 247 GLY A C 1
ATOM 1984 O O . GLY A 1 247 ? -4.784 6.555 5.959 1.00 95.38 247 GLY A O 1
ATOM 1985 N N . LEU A 1 248 ? -4.466 5.867 8.097 1.00 94.69 248 LEU A N 1
ATOM 1986 C CA . LEU A 1 248 ? -3.016 5.896 8.139 1.00 94.69 248 LEU A CA 1
ATOM 1987 C C . LEU A 1 248 ? -2.446 4.478 8.219 1.00 94.69 248 LEU A C 1
ATOM 1989 O O . LEU A 1 248 ? -2.980 3.618 8.920 1.00 94.69 248 LEU A O 1
ATOM 1993 N N . VAL A 1 249 ? -1.354 4.236 7.496 1.00 94.44 249 VAL A N 1
ATOM 1994 C CA . VAL A 1 249 ? -0.568 3.006 7.628 1.00 94.44 249 VAL A CA 1
ATOM 1995 C C . VAL A 1 249 ? 0.484 3.245 8.704 1.00 94.44 249 VAL A C 1
ATOM 1997 O O . VAL A 1 249 ? 1.410 4.031 8.492 1.00 94.44 249 VAL A O 1
ATOM 2000 N N . ILE A 1 250 ? 0.340 2.573 9.845 1.00 90.44 250 ILE A N 1
ATOM 2001 C CA . ILE A 1 250 ? 1.236 2.698 10.995 1.00 90.44 250 ILE A CA 1
ATOM 2002 C C . ILE A 1 250 ? 2.036 1.403 11.116 1.00 90.44 250 ILE A C 1
ATOM 2004 O O . ILE A 1 250 ? 1.482 0.329 11.337 1.00 90.44 250 ILE A O 1
ATOM 2008 N N . ASN A 1 251 ? 3.346 1.509 10.944 1.00 88.31 251 ASN A N 1
ATOM 2009 C CA . ASN A 1 251 ? 4.332 0.477 11.231 1.00 88.31 251 ASN A CA 1
ATOM 2010 C C . ASN A 1 251 ? 5.472 1.121 12.026 1.00 88.31 251 ASN A C 1
ATOM 2012 O O . ASN A 1 251 ? 6.536 1.427 11.477 1.00 88.31 251 ASN A O 1
ATOM 2016 N N . SER A 1 252 ? 5.193 1.392 13.298 1.00 81.81 252 SER A N 1
ATOM 2017 C CA . SER A 1 252 ? 6.043 2.212 14.153 1.00 81.81 252 SER A CA 1
ATOM 2018 C C . SER A 1 252 ? 6.670 1.421 15.290 1.00 81.81 252 SER A C 1
ATOM 2020 O O . SER A 1 252 ? 6.092 0.454 15.781 1.00 81.81 252 SER A O 1
ATOM 2022 N N . VAL A 1 253 ? 7.841 1.874 15.736 1.00 72.38 253 VAL A N 1
ATOM 2023 C CA . VAL A 1 253 ? 8.481 1.395 16.967 1.00 72.38 253 VAL A CA 1
ATOM 2024 C C . VAL A 1 253 ? 8.250 2.430 18.061 1.00 72.38 253 VAL A C 1
ATOM 2026 O O . VAL A 1 253 ? 8.686 3.573 17.921 1.00 72.38 253 VAL A O 1
ATOM 2029 N N . ILE A 1 254 ? 7.570 2.041 19.135 1.00 66.00 254 ILE A N 1
ATOM 2030 C CA . ILE A 1 254 ? 7.403 2.854 20.341 1.00 66.00 254 ILE A CA 1
ATOM 2031 C C . ILE A 1 254 ? 8.322 2.289 21.417 1.00 66.00 254 ILE A C 1
ATOM 2033 O O . ILE A 1 254 ? 8.337 1.089 21.666 1.00 66.00 254 ILE A O 1
ATOM 2037 N N . LEU A 1 255 ? 9.108 3.156 22.046 1.00 55.91 255 LEU A N 1
ATOM 2038 C CA . LEU A 1 255 ? 9.853 2.808 23.248 1.00 55.91 255 LEU A CA 1
ATOM 2039 C C . LEU A 1 255 ? 8.918 3.042 24.433 1.00 55.91 255 LEU A C 1
ATOM 2041 O O . LEU A 1 255 ? 8.538 4.185 24.684 1.00 55.91 255 LEU A O 1
ATOM 2045 N N . LYS A 1 256 ? 8.510 1.974 25.117 1.00 55.00 256 LYS A N 1
ATOM 2046 C CA . LYS A 1 256 ? 7.869 2.075 26.429 1.00 55.00 256 LYS A CA 1
ATOM 2047 C C . LYS A 1 256 ? 8.934 1.861 27.492 1.00 55.00 256 LYS A C 1
ATOM 2049 O O . LYS A 1 256 ? 9.690 0.895 27.411 1.00 55.00 256 LYS A O 1
ATOM 2054 N N . GLU A 1 257 ? 9.000 2.760 28.464 1.00 50.19 257 GLU A N 1
ATOM 2055 C CA . GLU A 1 257 ? 9.690 2.472 29.721 1.00 50.19 257 GLU A CA 1
ATOM 2056 C C . GLU A 1 257 ? 8.966 1.288 30.373 1.00 50.19 257 GLU A C 1
ATOM 2058 O O . GLU A 1 257 ? 7.733 1.242 30.381 1.00 50.19 257 GLU A O 1
ATOM 2063 N N . ALA A 1 258 ? 9.714 0.273 30.808 1.00 50.00 258 ALA A N 1
ATOM 2064 C CA . ALA A 1 258 ? 9.132 -0.834 31.546 1.00 50.00 258 ALA A CA 1
ATOM 2065 C C . ALA A 1 258 ? 8.640 -0.285 32.890 1.00 50.00 258 ALA A C 1
ATOM 2067 O O . ALA A 1 258 ? 9.444 0.016 33.766 1.00 50.00 258 ALA A O 1
ATOM 2068 N N . GLU A 1 259 ? 7.327 -0.115 33.050 1.00 44.44 259 GLU A N 1
ATOM 2069 C CA . GLU A 1 259 ? 6.735 0.081 34.372 1.00 44.44 259 GLU A CA 1
ATOM 2070 C C . GLU A 1 259 ? 6.834 -1.250 35.133 1.00 44.44 259 GLU A C 1
ATOM 2072 O O . GLU A 1 259 ? 5.880 -2.023 35.191 1.00 44.44 259 GLU A O 1
ATOM 2077 N N . GLU A 1 260 ? 8.002 -1.547 35.701 1.00 40.47 260 GLU A N 1
ATOM 2078 C CA . GLU A 1 260 ? 8.069 -2.444 36.850 1.00 40.47 260 GLU A CA 1
ATOM 2079 C C . GLU A 1 260 ? 7.938 -1.597 38.116 1.00 40.47 260 GLU A C 1
ATOM 2081 O O . GLU A 1 260 ? 8.869 -0.950 38.591 1.00 40.47 260 GLU A O 1
ATOM 2086 N N . SER A 1 261 ? 6.725 -1.590 38.666 1.00 38.53 261 SER A N 1
ATOM 2087 C CA . SER A 1 261 ? 6.475 -1.200 40.046 1.00 38.53 261 SER A CA 1
ATOM 2088 C C . SER A 1 261 ? 7.184 -2.192 40.978 1.00 38.53 261 SER A C 1
ATOM 2090 O O . SER A 1 261 ? 6.634 -3.245 41.299 1.00 38.53 261 SER A O 1
ATOM 2092 N N . LEU A 1 262 ? 8.401 -1.860 41.412 1.00 42.31 262 LEU A N 1
ATOM 2093 C CA . LEU A 1 262 ? 9.154 -2.578 42.452 1.00 42.31 262 LEU A CA 1
ATOM 2094 C C . LEU A 1 262 ? 8.750 -2.170 43.883 1.00 42.31 262 LEU A C 1
ATOM 2096 O O . LEU A 1 262 ? 9.462 -2.478 44.833 1.00 42.31 262 LEU A O 1
ATOM 2100 N N . ASP A 1 263 ? 7.605 -1.509 44.073 1.00 44.06 263 ASP A N 1
ATOM 2101 C CA . ASP A 1 263 ? 7.172 -1.036 45.400 1.00 44.06 263 ASP A CA 1
ATOM 2102 C C . ASP A 1 263 ? 6.772 -2.167 46.377 1.00 44.06 263 ASP A C 1
ATOM 2104 O O . ASP A 1 263 ? 6.484 -1.883 47.535 1.00 44.06 263 ASP A O 1
ATOM 2108 N N . ASP A 1 264 ? 6.797 -3.439 45.957 1.00 40.31 264 ASP A N 1
ATOM 2109 C CA . ASP A 1 264 ? 6.436 -4.596 46.796 1.00 40.31 264 ASP A CA 1
ATOM 2110 C C . ASP A 1 264 ? 7.480 -5.738 46.787 1.00 40.31 264 ASP A C 1
ATOM 2112 O O . ASP A 1 264 ? 7.165 -6.886 47.118 1.00 40.31 264 ASP A O 1
ATOM 2116 N N . ALA A 1 265 ? 8.745 -5.470 46.444 1.00 39.94 265 ALA A N 1
ATOM 2117 C CA . ALA A 1 265 ? 9.794 -6.467 46.663 1.00 39.94 265 ALA A CA 1
ATOM 2118 C C . ALA A 1 265 ? 10.176 -6.485 48.163 1.00 39.94 265 ALA A C 1
ATOM 2120 O O . ALA A 1 265 ? 10.652 -5.472 48.684 1.00 39.94 265 ALA A O 1
ATOM 2121 N N . PRO A 1 266 ? 9.983 -7.598 48.902 1.00 40.88 266 PRO A N 1
ATOM 2122 C CA . PRO A 1 266 ? 10.455 -7.686 50.277 1.00 40.88 266 PRO A CA 1
ATOM 2123 C C . PRO A 1 266 ? 11.976 -7.542 50.282 1.00 40.88 266 PRO A C 1
ATOM 2125 O O . PRO A 1 266 ? 12.656 -8.231 49.523 1.00 40.88 266 PRO A O 1
ATOM 2128 N N . VAL A 1 267 ? 12.489 -6.647 51.132 1.00 48.56 267 VAL A N 1
ATOM 2129 C CA . VAL A 1 267 ? 13.926 -6.449 51.364 1.00 48.56 267 VAL A CA 1
ATOM 2130 C C . VAL A 1 267 ? 14.557 -7.820 51.598 1.00 48.56 267 VAL A C 1
ATOM 2132 O O . VAL A 1 267 ? 14.279 -8.472 52.606 1.00 48.56 267 VAL A O 1
ATOM 2135 N N . SER A 1 268 ? 15.325 -8.302 50.622 1.00 48.94 268 SER A N 1
ATOM 2136 C CA . SER A 1 268 ? 16.009 -9.583 50.739 1.00 48.94 268 SER A CA 1
ATOM 2137 C C . SER A 1 268 ? 17.244 -9.391 51.617 1.00 48.94 268 SER A C 1
ATOM 2139 O O . SER A 1 268 ? 17.950 -8.398 51.458 1.00 48.94 268 SER A O 1
ATOM 2141 N N . ASP A 1 269 ? 17.538 -10.347 52.499 1.00 52.75 269 ASP A N 1
ATOM 2142 C CA . ASP A 1 269 ? 18.742 -10.351 53.352 1.00 52.75 269 ASP A CA 1
ATOM 2143 C C . ASP A 1 269 ? 20.067 -10.489 52.556 1.00 52.75 269 ASP A C 1
ATOM 2145 O O . ASP A 1 269 ? 21.139 -10.610 53.148 1.00 52.75 269 ASP A O 1
ATOM 2149 N N . ASP A 1 270 ? 19.999 -10.476 51.220 1.00 55.09 270 ASP A N 1
ATOM 2150 C CA . ASP A 1 270 ? 21.106 -10.597 50.265 1.00 55.09 270 ASP A CA 1
ATOM 2151 C C . ASP A 1 270 ? 21.430 -9.242 49.591 1.00 55.09 270 ASP A C 1
ATOM 2153 O O . ASP A 1 270 ? 21.868 -9.180 48.442 1.00 55.09 270 ASP A O 1
ATOM 2157 N N . ASP A 1 271 ? 21.201 -8.127 50.291 1.00 57.62 271 ASP A N 1
ATOM 2158 C CA . ASP A 1 271 ? 21.643 -6.799 49.854 1.00 57.62 271 ASP A CA 1
ATOM 2159 C C . ASP A 1 271 ? 23.152 -6.626 50.115 1.00 57.62 271 ASP A C 1
ATOM 2161 O O . ASP A 1 271 ? 23.612 -6.440 51.246 1.00 57.62 271 ASP A O 1
ATOM 2165 N N . TRP A 1 272 ? 23.944 -6.721 49.044 1.00 66.25 272 TRP A N 1
ATOM 2166 C CA . TRP A 1 272 ? 25.401 -6.541 49.068 1.00 66.25 272 TRP A CA 1
ATOM 2167 C C . TRP A 1 272 ? 25.836 -5.064 49.004 1.00 66.25 272 TRP A C 1
ATOM 2169 O O . TRP A 1 272 ? 27.040 -4.783 49.054 1.00 66.25 272 TRP A O 1
ATOM 2179 N N . GLY A 1 273 ? 24.884 -4.126 48.916 1.00 64.38 273 GLY A N 1
ATOM 2180 C CA . GLY A 1 273 ? 25.119 -2.711 48.646 1.00 64.38 273 GLY A CA 1
ATOM 2181 C C . GLY A 1 273 ? 25.556 -2.427 47.199 1.00 64.38 273 GLY A C 1
ATOM 2182 O O . GLY A 1 273 ? 26.199 -3.244 46.538 1.00 64.38 273 GLY A O 1
ATOM 2183 N N . GLY A 1 274 ? 25.234 -1.228 46.700 1.00 64.12 274 GLY A N 1
ATOM 2184 C CA . GLY A 1 274 ? 25.552 -0.782 45.340 1.00 64.12 274 GLY A CA 1
ATOM 2185 C C . GLY A 1 274 ? 24.916 0.567 44.996 1.00 64.12 274 GLY A C 1
ATOM 2186 O O . GLY A 1 274 ? 24.166 1.123 45.792 1.00 64.12 274 GLY A O 1
ATOM 2187 N N . ASP A 1 275 ? 25.249 1.115 43.825 1.00 61.19 275 ASP A N 1
ATOM 2188 C CA . ASP A 1 275 ? 24.576 2.303 43.291 1.00 61.19 275 ASP A CA 1
ATOM 2189 C C . ASP A 1 275 ? 23.290 1.867 42.576 1.00 61.19 275 ASP A C 1
ATOM 2191 O O . ASP A 1 275 ? 23.316 1.402 41.431 1.00 61.19 275 ASP A O 1
ATOM 2195 N N . GLU A 1 276 ? 22.173 1.969 43.293 1.00 64.25 276 GLU A N 1
ATOM 2196 C CA . GLU A 1 276 ? 20.845 1.606 42.797 1.00 64.25 276 GLU A CA 1
ATOM 2197 C C . GLU A 1 276 ? 20.409 2.457 41.592 1.00 64.25 276 GLU A C 1
ATOM 2199 O O . GLU A 1 276 ? 19.581 1.998 40.809 1.00 64.25 276 GLU A O 1
ATOM 2204 N N . GLU A 1 277 ? 20.951 3.670 41.388 1.00 58.75 277 GLU A N 1
ATOM 2205 C CA . GLU A 1 277 ? 20.635 4.477 40.197 1.00 58.75 277 GLU A CA 1
ATOM 2206 C C . GLU A 1 277 ? 21.267 3.874 38.939 1.00 58.75 277 GLU A C 1
ATOM 2208 O O . GLU A 1 277 ? 20.614 3.787 37.901 1.00 58.75 277 GLU A O 1
ATOM 2213 N N . ILE A 1 278 ? 22.505 3.376 39.037 1.00 62.09 278 ILE A N 1
ATOM 2214 C CA . ILE A 1 278 ? 23.162 2.682 37.919 1.00 62.09 278 ILE A CA 1
ATOM 2215 C C . ILE A 1 278 ? 22.471 1.345 37.639 1.00 62.09 278 ILE A C 1
ATOM 2217 O O . ILE A 1 278 ? 22.309 0.974 36.479 1.00 62.09 278 ILE A O 1
ATOM 2221 N N . GLN A 1 279 ? 22.042 0.617 38.672 1.00 57.91 279 GLN A N 1
ATOM 2222 C CA . GLN A 1 279 ? 21.261 -0.609 38.474 1.00 57.91 279 GLN A CA 1
ATOM 2223 C C . GLN A 1 279 ? 19.914 -0.304 37.807 1.00 57.91 279 GLN A C 1
ATOM 2225 O O . GLN A 1 279 ? 19.602 -0.935 36.800 1.00 57.91 279 GLN A O 1
ATOM 2230 N N . LYS A 1 280 ? 19.202 0.746 38.240 1.00 56.81 280 LYS A N 1
ATOM 2231 C CA . LYS A 1 280 ? 17.984 1.247 37.579 1.00 56.81 280 LYS A CA 1
ATOM 2232 C C . LYS A 1 280 ? 18.208 1.644 36.124 1.00 56.81 280 LYS A C 1
ATOM 2234 O O . LYS A 1 280 ? 17.357 1.357 35.294 1.00 56.81 280 LYS A O 1
ATOM 2239 N N . ASP A 1 281 ? 19.343 2.245 35.774 1.00 56.78 281 ASP A N 1
ATOM 2240 C CA . ASP A 1 281 ? 19.666 2.583 34.379 1.00 56.78 281 ASP A CA 1
ATOM 2241 C C . ASP A 1 281 ? 19.844 1.342 33.481 1.00 56.78 281 ASP A C 1
ATOM 2243 O O . ASP A 1 281 ? 19.588 1.409 32.276 1.00 56.78 281 ASP A O 1
ATOM 2247 N N . PHE A 1 282 ? 20.251 0.203 34.051 1.00 57.47 282 PHE A N 1
ATOM 2248 C CA . PHE A 1 282 ? 20.338 -1.085 33.349 1.00 57.47 282 PHE A CA 1
ATOM 2249 C C . PHE A 1 282 ? 19.053 -1.930 33.453 1.00 57.47 282 PHE A C 1
ATOM 2251 O O . PHE A 1 282 ? 18.812 -2.773 32.586 1.00 57.47 282 PHE A O 1
ATOM 2258 N N . GLU A 1 283 ? 18.229 -1.711 34.479 1.00 52.47 283 GLU A N 1
ATOM 2259 C CA . GLU A 1 283 ? 16.922 -2.353 34.680 1.00 52.47 283 GLU A CA 1
ATOM 2260 C C . GLU A 1 283 ? 15.793 -1.654 33.912 1.00 52.47 283 GLU A C 1
ATOM 2262 O O . GLU A 1 283 ? 14.849 -2.328 33.493 1.00 52.47 283 GLU A O 1
ATOM 2267 N N . ASN A 1 284 ? 15.935 -0.350 33.626 1.00 47.12 284 ASN A N 1
ATOM 2268 C CA . ASN A 1 284 ? 15.109 0.450 32.713 1.00 47.12 284 ASN A CA 1
ATOM 2269 C C . ASN A 1 284 ? 15.301 -0.020 31.261 1.00 47.12 284 ASN A C 1
ATOM 2271 O O . ASN A 1 284 ? 15.773 0.689 30.366 1.00 47.12 284 ASN A O 1
ATOM 2275 N N . ASN A 1 285 ? 14.915 -1.262 31.010 1.00 53.03 285 ASN A N 1
ATOM 2276 C CA . ASN A 1 285 ? 14.842 -1.847 29.695 1.00 53.03 285 ASN A CA 1
ATOM 2277 C C . ASN A 1 285 ? 13.664 -1.200 28.972 1.00 53.03 285 ASN A C 1
ATOM 2279 O O . ASN A 1 285 ? 12.516 -1.604 29.137 1.00 53.03 285 ASN A O 1
ATOM 2283 N N . TYR A 1 286 ? 13.941 -0.190 28.146 1.00 52.53 286 TYR A N 1
ATOM 2284 C CA . TYR A 1 286 ? 12.958 0.293 27.183 1.00 52.53 286 TYR A CA 1
ATOM 2285 C C . TYR A 1 286 ? 12.482 -0.893 26.334 1.00 52.53 286 TYR A C 1
ATOM 2287 O O . TYR A 1 286 ? 13.231 -1.426 25.504 1.00 52.53 286 TYR A O 1
ATOM 2295 N N . MET A 1 287 ? 11.230 -1.308 26.515 1.00 50.12 287 MET A N 1
ATOM 2296 C CA . MET A 1 287 ? 10.611 -2.291 25.644 1.00 50.12 287 MET A CA 1
ATOM 2297 C C . MET A 1 287 ? 10.275 -1.611 24.316 1.00 50.12 287 MET A C 1
ATOM 2299 O O . MET A 1 287 ? 9.584 -0.593 24.261 1.00 50.12 287 MET A O 1
ATOM 2303 N N . LYS A 1 288 ? 10.802 -2.165 23.22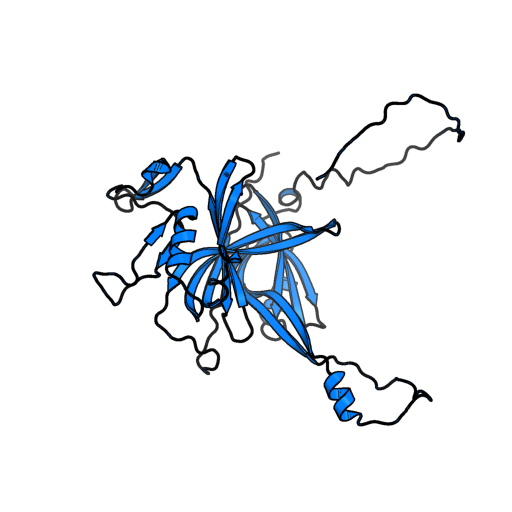1 1.00 54.50 288 LYS A N 1
ATOM 2304 C CA . LYS A 1 288 ? 10.427 -1.769 21.859 1.00 54.50 288 LYS A CA 1
ATOM 2305 C C . LYS A 1 288 ? 9.098 -2.428 21.521 1.00 54.50 288 LYS A C 1
ATOM 2307 O O . LYS A 1 288 ? 9.080 -3.582 21.098 1.00 54.50 288 LYS A O 1
ATOM 2312 N N . ASP A 1 289 ? 8.013 -1.686 21.677 1.00 63.81 289 ASP A N 1
ATOM 2313 C CA . ASP A 1 289 ? 6.708 -2.079 21.165 1.00 63.81 289 ASP A CA 1
ATOM 2314 C C . ASP A 1 289 ? 6.656 -1.802 19.660 1.00 63.81 289 ASP A C 1
ATOM 2316 O O . ASP A 1 289 ? 6.907 -0.687 19.197 1.00 63.81 289 ASP A O 1
ATOM 2320 N N . TYR A 1 290 ? 6.341 -2.828 18.875 1.00 73.44 290 TYR A N 1
ATOM 2321 C CA . TYR A 1 290 ? 6.158 -2.706 17.432 1.00 73.44 290 TYR A CA 1
ATOM 2322 C C . TYR A 1 290 ? 4.666 -2.645 17.131 1.00 73.44 290 TYR A C 1
ATOM 2324 O O . TYR A 1 290 ? 3.948 -3.627 17.312 1.00 73.44 290 TYR A O 1
ATOM 2332 N N . ILE A 1 291 ? 4.201 -1.503 16.635 1.00 82.12 291 ILE A N 1
ATOM 2333 C CA . ILE A 1 291 ? 2.804 -1.312 16.252 1.00 82.12 291 ILE A CA 1
ATOM 2334 C C . ILE A 1 291 ? 2.683 -1.457 14.744 1.00 82.12 291 ILE A C 1
ATOM 2336 O O . ILE A 1 291 ? 3.265 -0.675 13.998 1.00 82.12 291 ILE A O 1
ATOM 2340 N N . GLN A 1 292 ? 1.886 -2.432 14.306 1.00 84.62 292 GLN A N 1
ATOM 2341 C CA . GLN A 1 292 ? 1.520 -2.648 12.907 1.00 84.62 292 GLN A CA 1
ATOM 2342 C C . GLN A 1 292 ? 0.005 -2.591 12.748 1.00 84.62 292 GLN A C 1
ATOM 2344 O O . GLN A 1 292 ? -0.688 -3.596 12.906 1.00 84.62 292 GLN A O 1
ATOM 2349 N N . GLU A 1 293 ? -0.521 -1.416 12.413 1.00 89.50 293 GLU A N 1
ATOM 2350 C CA . GLU A 1 293 ? -1.960 -1.194 12.307 1.00 89.50 293 GLU A CA 1
ATOM 2351 C C . GLU A 1 293 ? -2.361 -0.351 11.089 1.00 89.50 293 GLU A C 1
ATOM 2353 O O . GLU A 1 293 ? -1.603 0.461 10.554 1.00 89.50 293 GLU A O 1
ATOM 2358 N N . LEU A 1 294 ? -3.592 -0.579 10.630 1.00 93.50 294 LEU A N 1
ATOM 2359 C CA . LEU A 1 294 ? -4.272 0.282 9.669 1.00 93.50 294 LEU A CA 1
ATOM 2360 C C . LEU A 1 294 ? -5.283 1.110 10.458 1.00 93.50 294 LEU A C 1
ATOM 2362 O O . LEU A 1 294 ? -6.366 0.622 10.787 1.00 93.50 294 LEU A O 1
ATOM 2366 N N . GLN A 1 295 ? -4.906 2.343 10.783 1.00 95.06 295 GLN A N 1
ATOM 2367 C CA . GLN A 1 295 ? -5.709 3.215 11.628 1.00 95.06 295 GLN A CA 1
ATOM 2368 C C . GLN A 1 295 ? -6.703 4.009 10.781 1.00 95.06 295 GLN A C 1
ATOM 2370 O O . GLN A 1 295 ? -6.305 4.823 9.950 1.00 95.06 295 GLN A O 1
ATOM 2375 N N . ILE A 1 296 ? -7.999 3.803 10.986 1.00 96.00 296 ILE A N 1
ATOM 2376 C CA . ILE A 1 296 ? -9.061 4.544 10.312 1.00 96.00 296 ILE A CA 1
ATOM 2377 C C . ILE A 1 296 ? -9.212 5.921 10.966 1.00 96.00 296 ILE A C 1
ATOM 2379 O O . ILE A 1 296 ? -9.429 6.042 12.170 1.00 96.00 296 ILE A O 1
ATOM 2383 N N . ILE A 1 297 ? -9.158 6.964 10.138 1.00 95.31 297 ILE A N 1
ATOM 2384 C CA . ILE A 1 297 ? -9.334 8.365 10.555 1.00 95.31 297 ILE A CA 1
ATOM 2385 C C . ILE A 1 297 ? -10.619 8.977 9.984 1.00 95.31 297 ILE A C 1
ATOM 2387 O O . ILE A 1 297 ? -11.076 10.027 10.436 1.00 95.31 297 ILE A O 1
ATOM 2391 N N . SER A 1 298 ? -11.196 8.357 8.950 1.00 94.69 298 SER A N 1
ATOM 2392 C CA . SER A 1 298 ? -12.408 8.835 8.291 1.00 94.69 298 SER A CA 1
ATOM 2393 C C . SER A 1 298 ? -13.108 7.724 7.508 1.00 94.69 298 SER A C 1
ATOM 2395 O O . SER A 1 298 ? -12.517 6.693 7.195 1.00 94.69 298 SER A O 1
ATOM 2397 N N . VAL A 1 299 ? -14.373 7.953 7.162 1.00 93.56 299 VAL A N 1
ATOM 2398 C CA . VAL A 1 299 ? -15.197 7.046 6.356 1.00 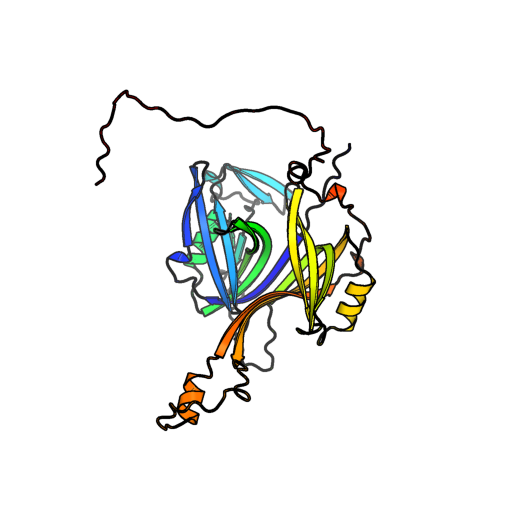93.56 299 VAL A CA 1
ATOM 2399 C C . VAL A 1 299 ? -15.955 7.823 5.290 1.00 93.56 299 VAL A C 1
ATOM 2401 O O . VAL A 1 299 ? -16.353 8.967 5.518 1.00 93.56 299 VAL A O 1
ATOM 2404 N N . ASP A 1 300 ? -16.194 7.191 4.144 1.00 93.44 300 ASP A N 1
ATOM 2405 C CA . ASP A 1 300 ? -17.118 7.712 3.143 1.00 93.44 300 ASP A CA 1
ATOM 2406 C C . ASP A 1 300 ? -18.535 7.237 3.458 1.00 93.44 300 ASP A C 1
ATOM 2408 O O . ASP A 1 300 ? -18.967 6.155 3.053 1.00 93.44 300 ASP A O 1
ATOM 2412 N N . SER A 1 301 ? -19.291 8.069 4.169 1.00 88.94 301 SER A N 1
ATOM 2413 C CA . SER A 1 301 ? -20.675 7.753 4.522 1.00 88.94 301 SER A CA 1
ATOM 2414 C C . SER A 1 301 ? -21.584 7.545 3.307 1.00 88.94 301 SER A C 1
ATOM 2416 O O . SER A 1 301 ? -22.627 6.918 3.452 1.00 88.94 301 SER A O 1
ATOM 2418 N N . SER A 1 302 ? -21.225 8.065 2.124 1.00 91.44 302 SER A N 1
ATOM 2419 C CA . SER A 1 302 ? -22.017 7.865 0.902 1.00 91.44 302 SER A CA 1
ATOM 2420 C C . SER A 1 302 ? -21.910 6.443 0.345 1.00 91.44 302 SER A C 1
ATOM 2422 O O . SER A 1 302 ? -22.772 6.021 -0.419 1.00 91.44 302 SER A O 1
ATOM 2424 N N . THR A 1 303 ? -20.884 5.699 0.766 1.00 92.44 303 THR A N 1
ATOM 2425 C CA . THR A 1 303 ? -20.646 4.298 0.386 1.00 92.44 303 THR A CA 1
ATOM 2426 C C . THR A 1 303 ? -21.206 3.294 1.390 1.00 92.44 303 THR A C 1
ATOM 2428 O O . THR A 1 303 ? -21.022 2.097 1.205 1.00 92.44 303 THR A O 1
ATOM 2431 N N . TYR A 1 304 ? -21.833 3.765 2.472 1.00 93.94 304 TYR A N 1
ATOM 2432 C CA . TYR A 1 304 ? -22.358 2.882 3.504 1.00 93.94 304 TYR A CA 1
ATOM 2433 C C . TYR A 1 304 ? -23.595 2.136 2.998 1.00 93.94 304 TYR A C 1
ATOM 2435 O O . TYR A 1 304 ? -24.638 2.741 2.741 1.00 93.94 304 TYR A O 1
ATOM 2443 N N . GLU A 1 305 ? -23.475 0.817 2.892 1.00 93.25 305 GLU A N 1
ATOM 2444 C CA . GLU A 1 305 ? -24.547 -0.090 2.497 1.00 93.25 305 GLU A CA 1
ATOM 2445 C C . GLU A 1 305 ? -24.807 -1.072 3.655 1.00 93.25 305 GLU A C 1
ATOM 2447 O O . GLU A 1 305 ? -24.019 -2.001 3.858 1.00 93.25 305 GLU A O 1
ATOM 2452 N N . PRO A 1 306 ? -25.873 -0.870 4.453 1.00 92.12 306 PRO A N 1
ATOM 2453 C CA . PRO A 1 306 ? -26.151 -1.728 5.598 1.00 92.12 306 PRO A CA 1
ATOM 2454 C C . PRO A 1 306 ? -26.582 -3.126 5.147 1.00 92.12 306 PRO A C 1
ATOM 2456 O O . PRO A 1 306 ? -27.424 -3.254 4.254 1.00 92.12 306 PRO A O 1
ATOM 2459 N N . LYS A 1 307 ? -26.055 -4.166 5.804 1.00 90.62 307 LYS A N 1
ATOM 2460 C CA . LYS A 1 307 ? -26.366 -5.583 5.541 1.00 90.62 307 LYS A CA 1
ATOM 2461 C C . LYS A 1 307 ? -26.286 -5.957 4.056 1.00 90.62 307 LYS A C 1
ATOM 2463 O O . LYS A 1 307 ? -27.141 -6.687 3.550 1.00 90.62 307 LYS A O 1
ATOM 2468 N N . LYS A 1 308 ? -25.277 -5.430 3.354 1.00 91.88 308 LYS A N 1
ATOM 2469 C CA . LYS A 1 308 ? -25.014 -5.752 1.945 1.00 91.88 308 LYS A CA 1
ATOM 2470 C C . LYS A 1 308 ? -24.758 -7.248 1.758 1.00 91.88 308 LYS A C 1
ATOM 2472 O O . LYS A 1 308 ? -25.203 -7.819 0.767 1.00 91.88 308 LYS A O 1
ATOM 2477 N N . TYR A 1 309 ? -24.081 -7.861 2.726 1.00 90.31 309 TYR A N 1
ATOM 2478 C CA . TYR A 1 309 ? -23.733 -9.278 2.731 1.00 90.31 309 TYR A CA 1
ATOM 2479 C C . TYR A 1 309 ? -24.332 -9.985 3.947 1.00 90.31 309 TYR A C 1
ATOM 2481 O O . TYR A 1 309 ? -24.476 -9.386 5.014 1.00 90.31 309 TYR A O 1
ATOM 2489 N N . LYS A 1 310 ? -24.684 -11.261 3.794 1.00 88.06 310 LYS A N 1
ATOM 2490 C CA . LYS A 1 310 ? -25.076 -12.143 4.902 1.00 88.06 310 LYS A CA 1
ATOM 2491 C C . LYS A 1 310 ? -23.921 -13.061 5.286 1.00 88.06 310 LYS A C 1
ATOM 2493 O O . LYS A 1 310 ? -22.961 -13.189 4.536 1.00 88.06 310 LYS A O 1
ATOM 2498 N N . GLU A 1 311 ? -24.034 -13.731 6.432 1.00 83.75 311 GLU A N 1
ATOM 2499 C CA . GLU A 1 311 ? -23.042 -14.727 6.868 1.00 83.75 311 GLU A CA 1
ATOM 2500 C C . GLU A 1 311 ? -22.853 -15.815 5.803 1.00 83.75 311 GLU A C 1
ATOM 2502 O O . GLU A 1 311 ? -21.730 -16.082 5.403 1.00 83.75 311 GLU A O 1
ATOM 2507 N N . GLU A 1 312 ? -23.949 -16.330 5.238 1.00 84.25 312 GLU A N 1
ATOM 2508 C CA . GLU A 1 312 ? -23.945 -17.335 4.161 1.00 84.25 312 GLU A CA 1
ATOM 2509 C C . GLU A 1 312 ? -23.199 -16.889 2.889 1.00 84.25 312 GLU A C 1
ATOM 2511 O O . GLU A 1 312 ? -22.694 -17.728 2.151 1.00 84.25 312 GLU A O 1
ATOM 2516 N N . ASP A 1 313 ? -23.122 -15.581 2.615 1.00 81.00 313 ASP A N 1
ATOM 2517 C CA . ASP A 1 313 ? -22.372 -15.059 1.465 1.00 81.00 313 ASP A CA 1
ATOM 2518 C C . ASP A 1 313 ? -20.860 -15.012 1.743 1.00 81.00 313 ASP A C 1
ATOM 2520 O O . ASP A 1 313 ? -20.069 -14.865 0.811 1.00 81.00 313 ASP A O 1
ATOM 2524 N N . LEU A 1 314 ? -20.463 -15.068 3.020 1.00 78.25 314 LEU A N 1
ATOM 2525 C CA . LEU A 1 314 ? -19.111 -14.768 3.488 1.00 78.25 314 LEU A CA 1
ATOM 2526 C C . LEU A 1 314 ? -18.383 -15.953 4.138 1.00 78.25 314 LEU A C 1
ATOM 2528 O O . LEU A 1 314 ? -17.247 -15.789 4.589 1.00 78.25 314 LEU A O 1
ATOM 2532 N N . ILE A 1 315 ? -19.025 -17.119 4.182 1.00 68.06 315 ILE A N 1
ATOM 2533 C CA . ILE A 1 315 ? -18.444 -18.386 4.631 1.00 68.06 315 ILE A CA 1
ATOM 2534 C C . ILE A 1 315 ? -17.885 -19.102 3.398 1.00 68.06 315 ILE A C 1
ATOM 2536 O O . ILE A 1 315 ? -18.598 -19.331 2.418 1.00 68.06 315 ILE A O 1
ATOM 2540 N N . SER A 1 316 ? -16.596 -19.435 3.416 1.00 57.75 316 SER A N 1
ATOM 2541 C CA . SER A 1 316 ? -16.019 -20.340 2.423 1.00 57.75 316 SER A CA 1
ATOM 2542 C C . SER A 1 316 ? -16.538 -21.757 2.689 1.00 57.75 316 SER A C 1
ATOM 2544 O O . SER A 1 316 ? -16.540 -22.214 3.829 1.00 57.75 316 SER A O 1
ATOM 2546 N N . GLU A 1 317 ? -16.953 -22.482 1.642 1.00 47.41 317 GLU A N 1
ATOM 2547 C CA . GLU A 1 317 ? -17.472 -23.867 1.727 1.00 47.41 317 GLU A CA 1
ATOM 2548 C C . GLU A 1 317 ? -16.491 -24.869 2.399 1.00 47.41 317 GLU A C 1
ATOM 2550 O O . GLU A 1 317 ? -16.860 -26.013 2.651 1.00 47.41 317 GLU A O 1
ATOM 2555 N N . ASP A 1 318 ? -15.264 -24.447 2.726 1.00 46.69 318 ASP A N 1
ATOM 2556 C CA . ASP A 1 318 ? -14.234 -25.246 3.396 1.00 46.69 318 ASP A CA 1
ATOM 2557 C C . ASP A 1 318 ? -14.322 -25.232 4.941 1.00 46.69 318 ASP A C 1
ATOM 2559 O O . ASP A 1 318 ? -13.747 -26.116 5.580 1.00 46.69 318 ASP A O 1
ATOM 2563 N N . GLU A 1 319 ? -15.041 -24.289 5.571 1.00 42.03 319 GLU A N 1
ATOM 2564 C CA . GLU A 1 319 ? -15.194 -24.260 7.044 1.00 42.03 319 GLU A CA 1
ATOM 2565 C C . GLU A 1 319 ? -16.303 -25.198 7.564 1.00 42.03 319 GLU A C 1
ATOM 2567 O O . GLU A 1 319 ? -16.243 -25.670 8.703 1.00 42.03 319 GLU A O 1
ATOM 2572 N N . ASP A 1 320 ? -17.268 -25.569 6.718 1.00 39.84 320 ASP A N 1
ATOM 2573 C CA . ASP A 1 320 ? -18.404 -26.424 7.101 1.00 39.84 320 ASP A CA 1
ATOM 2574 C C . ASP A 1 320 ? -18.062 -27.923 7.189 1.00 39.84 320 ASP A C 1
ATOM 2576 O O . ASP A 1 320 ? -18.873 -28.731 7.650 1.00 39.84 320 ASP A O 1
ATOM 2580 N N . ALA A 1 321 ? -16.845 -28.331 6.815 1.00 37.12 321 ALA A N 1
ATOM 2581 C CA . ALA A 1 321 ? -16.423 -29.728 6.928 1.00 37.12 321 ALA A CA 1
ATOM 2582 C C . ALA A 1 321 ? -16.094 -30.167 8.372 1.00 37.12 321 ALA A C 1
ATOM 2584 O O . ALA A 1 321 ? -15.899 -31.363 8.601 1.00 37.12 321 ALA A O 1
ATOM 2585 N N . PHE A 1 322 ? -16.038 -29.248 9.350 1.00 39.25 322 PHE A N 1
ATOM 2586 C CA . PHE A 1 322 ? -15.619 -29.570 10.726 1.00 39.25 322 PHE A CA 1
ATOM 2587 C C . PHE A 1 322 ? -16.684 -29.363 11.818 1.00 39.25 322 PHE A C 1
ATOM 2589 O O . PHE A 1 322 ? -16.424 -29.675 12.977 1.00 39.25 322 PHE A O 1
ATOM 2596 N N . ASN A 1 323 ? -17.902 -28.932 11.467 1.00 39.16 323 ASN A N 1
ATOM 2597 C CA . ASN A 1 323 ? -19.037 -28.837 12.401 1.00 39.16 323 ASN A CA 1
ATOM 2598 C C . ASN A 1 323 ? -20.169 -29.825 12.062 1.00 39.16 323 ASN A C 1
ATOM 2600 O O . ASN A 1 323 ? -21.360 -29.533 12.174 1.00 39.16 323 ASN A O 1
ATOM 2604 N N . GLY A 1 324 ? -19.784 -31.045 11.678 1.00 32.31 324 GLY A N 1
ATOM 2605 C CA . GLY A 1 324 ? -20.693 -32.184 11.628 1.00 32.31 324 GLY A CA 1
ATOM 2606 C C . GLY A 1 324 ? -21.176 -32.555 13.032 1.00 32.31 324 GLY A C 1
ATOM 2607 O O . GLY A 1 324 ? -20.454 -33.189 13.793 1.00 32.31 324 GLY A O 1
ATOM 2608 N N . ASP A 1 325 ? -22.407 -32.149 13.340 1.00 30.86 325 ASP A N 1
ATOM 2609 C CA . ASP A 1 325 ? -23.257 -32.537 14.473 1.00 30.86 325 ASP A CA 1
ATOM 2610 C C . ASP A 1 325 ? -23.070 -34.031 14.840 1.00 30.86 325 ASP A C 1
ATOM 2612 O O . ASP A 1 325 ? -23.693 -34.919 14.252 1.00 30.86 325 ASP A O 1
ATOM 2616 N N . VAL A 1 326 ? -22.203 -34.343 15.816 1.00 36.97 326 VAL A N 1
ATOM 2617 C CA . VAL A 1 326 ? -22.115 -35.693 16.399 1.00 36.97 326 VAL A CA 1
ATOM 2618 C C . VAL A 1 326 ? -23.301 -35.867 17.342 1.00 36.97 326 VAL A C 1
ATOM 2620 O O . VAL A 1 326 ? -23.200 -35.749 18.564 1.00 36.97 326 VAL A O 1
ATOM 2623 N N . LYS A 1 327 ? -24.464 -36.173 16.763 1.00 33.47 327 LYS A N 1
ATOM 2624 C CA . LYS A 1 327 ? -25.579 -36.748 17.515 1.00 33.47 327 LYS A CA 1
ATOM 2625 C C . LYS A 1 327 ? -25.296 -38.215 17.785 1.00 33.47 327 LYS A C 1
ATOM 2627 O O . LYS A 1 327 ? -25.239 -39.043 16.880 1.00 33.47 327 LYS A O 1
ATOM 2632 N N . GLY A 1 328 ? -25.114 -38.505 19.068 1.00 29.17 328 GLY A N 1
ATOM 2633 C CA . GLY A 1 328 ? -24.792 -39.822 19.584 1.00 29.17 328 GLY A CA 1
ATOM 2634 C C . GLY A 1 328 ? -25.800 -40.912 19.216 1.00 29.17 328 GLY A C 1
ATOM 2635 O O . GLY A 1 328 ? -27.014 -40.746 19.315 1.00 29.17 328 GLY A O 1
ATOM 2636 N N . GLY A 1 329 ? -25.243 -42.076 18.896 1.00 25.95 329 GLY A N 1
ATOM 2637 C CA . GLY A 1 329 ? -25.890 -43.377 18.967 1.00 25.95 329 GLY A CA 1
ATOM 2638 C C . GLY A 1 329 ? -24.895 -44.361 19.571 1.00 25.95 329 GLY A C 1
ATOM 2639 O O . GLY A 1 329 ? -23.987 -44.826 18.893 1.00 25.95 329 GLY A O 1
ATOM 2640 N N . ALA A 1 330 ? -25.024 -44.614 20.871 1.00 30.67 330 ALA A N 1
ATOM 2641 C CA . ALA A 1 330 ? -24.201 -45.558 21.614 1.00 30.67 330 ALA A CA 1
ATOM 2642 C C . ALA A 1 330 ? -24.573 -47.026 21.328 1.00 30.67 330 ALA A C 1
ATOM 2644 O O . ALA A 1 330 ? -25.737 -47.315 21.041 1.00 30.67 330 ALA A O 1
ATOM 2645 N N . LYS A 1 331 ? -23.587 -47.902 21.614 1.00 28.92 331 LYS A N 1
ATOM 2646 C CA . LYS A 1 331 ? -23.582 -49.372 21.849 1.00 28.92 331 LYS A CA 1
ATOM 2647 C C . LYS A 1 331 ? -22.923 -50.189 20.723 1.00 28.92 331 LYS A C 1
ATOM 2649 O O . LYS A 1 331 ? -23.277 -50.002 19.572 1.00 28.92 331 LYS A O 1
ATOM 2654 N N . THR A 1 332 ? -22.025 -51.156 20.949 1.00 29.30 332 THR A N 1
ATOM 2655 C CA . THR A 1 332 ? -21.392 -51.767 22.147 1.00 29.30 332 THR A CA 1
ATOM 2656 C C . THR A 1 332 ? -20.341 -52.782 21.661 1.00 29.30 332 THR A C 1
ATOM 2658 O O . THR A 1 332 ? -20.611 -53.447 20.666 1.00 29.30 332 THR A O 1
ATOM 2661 N N . GLY A 1 333 ? -19.285 -53.003 22.460 1.00 24.98 333 GLY A N 1
ATOM 2662 C CA . GLY A 1 333 ? -18.428 -54.208 22.481 1.00 24.98 333 GLY A CA 1
ATOM 2663 C C . GLY A 1 333 ? -17.213 -54.117 21.557 1.00 24.98 333 GLY A C 1
ATOM 2664 O O . GLY A 1 333 ? -17.376 -53.788 20.394 1.00 24.98 333 GLY A O 1
ATOM 2665 N N . GLY A 1 334 ? -15.975 -54.362 21.970 1.00 25.92 334 GLY A N 1
ATOM 2666 C CA . GLY A 1 334 ? -15.402 -54.981 23.167 1.00 25.92 334 GLY A CA 1
ATOM 2667 C C . GLY A 1 334 ? -14.073 -55.615 22.721 1.00 25.92 334 GLY A C 1
ATOM 2668 O O . GLY A 1 334 ? -14.011 -56.046 21.572 1.00 25.92 334 GLY A O 1
ATOM 2669 N N . ASP A 1 335 ? -13.088 -55.672 23.623 1.00 31.45 335 ASP A N 1
ATOM 2670 C CA . ASP A 1 335 ? -11.888 -56.534 23.569 1.00 31.45 335 ASP A CA 1
ATOM 2671 C C . ASP A 1 335 ? -10.818 -56.172 22.503 1.00 31.45 335 ASP A C 1
ATOM 2673 O O . ASP A 1 335 ? -11.134 -55.778 21.389 1.00 31.45 335 ASP A O 1
ATOM 2677 N N . ASP A 1 336 ? -9.504 -56.262 22.715 1.00 31.92 336 ASP A N 1
ATOM 2678 C CA . ASP A 1 336 ? -8.646 -56.587 23.857 1.00 31.92 336 ASP A CA 1
ATOM 2679 C C . ASP A 1 336 ? -7.207 -56.191 23.450 1.00 31.92 336 ASP A C 1
ATOM 2681 O O . ASP A 1 336 ? -6.875 -56.150 22.263 1.00 31.92 336 ASP A O 1
ATOM 2685 N N . PHE A 1 337 ? -6.358 -55.897 24.426 1.00 36.72 337 PHE A N 1
ATOM 2686 C CA . PHE A 1 337 ? -4.912 -55.746 24.254 1.00 36.72 337 PHE A CA 1
ATOM 2687 C C . PHE A 1 337 ? -4.269 -57.146 24.215 1.00 36.72 337 PHE A C 1
ATOM 2689 O O . PHE A 1 337 ? -4.503 -57.933 25.127 1.00 36.72 337 PHE A O 1
ATOM 2696 N N . SER A 1 338 ? -3.400 -57.456 23.248 1.00 30.02 338 SER A N 1
ATOM 2697 C CA . SER A 1 338 ? -2.219 -58.313 23.491 1.00 30.02 338 SER A CA 1
ATOM 2698 C C . SER A 1 338 ? -1.246 -58.339 22.309 1.00 30.02 338 SER A C 1
ATOM 2700 O O . SER A 1 338 ? -1.647 -58.459 21.153 1.00 30.02 338 SER A O 1
ATOM 2702 N N . ASP A 1 339 ? 0.029 -58.207 22.677 1.00 34.47 339 ASP A N 1
ATOM 2703 C CA . ASP A 1 339 ? 1.251 -58.442 21.905 1.00 34.47 339 ASP A CA 1
ATOM 2704 C C . ASP A 1 339 ? 1.334 -59.872 21.338 1.00 34.47 339 ASP A C 1
ATOM 2706 O O . ASP A 1 339 ? 0.838 -60.806 21.967 1.00 34.47 339 ASP A O 1
ATOM 2710 N N . ASP A 1 340 ? 1.989 -60.044 20.185 1.00 30.61 340 ASP A N 1
ATOM 2711 C CA . ASP A 1 340 ? 3.287 -60.749 20.093 1.00 30.61 340 ASP A CA 1
ATOM 2712 C C . ASP A 1 340 ? 3.794 -60.779 18.633 1.00 30.61 340 ASP A C 1
ATOM 2714 O O . ASP A 1 340 ? 3.128 -61.290 17.733 1.00 30.61 340 ASP A O 1
ATOM 2718 N N . ASP A 1 341 ? 4.941 -60.127 18.441 1.00 35.06 341 ASP A N 1
ATOM 2719 C CA . ASP A 1 341 ? 6.196 -60.577 17.821 1.00 35.06 341 ASP A CA 1
ATOM 2720 C C . ASP A 1 341 ? 6.294 -61.481 16.561 1.00 35.06 341 ASP A C 1
ATOM 2722 O O . ASP A 1 341 ? 5.509 -62.382 16.276 1.00 35.06 341 ASP A O 1
ATOM 2726 N N . GLU A 1 342 ? 7.436 -61.236 15.902 1.00 32.41 342 GLU A N 1
ATOM 2727 C CA . GLU A 1 342 ? 8.233 -62.047 14.962 1.00 32.41 342 GLU A CA 1
ATOM 2728 C C . GLU A 1 342 ? 8.093 -61.835 13.433 1.00 32.41 342 GLU A C 1
ATOM 2730 O O . GLU A 1 342 ? 7.279 -62.423 12.722 1.00 32.41 342 GLU A O 1
ATOM 2735 N N . ASP A 1 343 ? 9.058 -61.029 12.960 1.00 35.16 343 ASP A N 1
ATOM 2736 C CA . ASP A 1 343 ? 10.109 -61.388 11.993 1.00 35.16 343 ASP A CA 1
ATOM 2737 C C . ASP A 1 343 ? 9.877 -61.282 10.478 1.00 35.16 343 ASP A C 1
ATOM 2739 O O . ASP A 1 343 ? 9.015 -61.912 9.867 1.00 35.16 343 ASP A O 1
ATOM 2743 N N . GLY A 1 344 ? 10.800 -60.555 9.832 1.00 32.50 344 GLY A N 1
ATOM 2744 C CA . GLY A 1 344 ? 11.005 -60.608 8.385 1.00 32.50 344 GLY A CA 1
ATOM 2745 C C . GLY A 1 344 ? 11.831 -59.453 7.823 1.00 32.50 344 GLY A C 1
ATOM 2746 O O . GLY A 1 344 ? 11.280 -58.502 7.285 1.00 32.50 344 GLY A O 1
ATOM 2747 N N . GLU A 1 345 ? 13.147 -59.569 7.957 1.00 33.94 345 GLU A N 1
ATOM 2748 C CA . GLU A 1 345 ? 14.213 -58.618 7.630 1.00 33.94 345 GLU A CA 1
ATOM 2749 C C . GLU A 1 345 ? 14.224 -57.983 6.223 1.00 33.94 345 GLU A C 1
ATOM 2751 O O . GLU A 1 345 ? 13.781 -58.561 5.230 1.00 33.94 345 GLU A O 1
ATOM 2756 N N . GLY A 1 346 ? 14.869 -56.811 6.140 1.00 34.19 346 GLY A N 1
ATOM 2757 C CA . GLY A 1 346 ? 15.282 -56.178 4.886 1.00 34.19 346 GLY A CA 1
ATOM 2758 C C . GLY A 1 346 ? 15.808 -54.753 5.071 1.00 34.19 346 GLY A C 1
ATOM 2759 O O . GLY A 1 346 ? 15.266 -53.825 4.476 1.00 34.19 346 GLY A O 1
ATOM 2760 N N . LEU A 1 347 ? 16.808 -54.584 5.943 1.00 33.44 347 LEU A N 1
ATOM 2761 C CA . LEU A 1 347 ? 17.587 -53.351 6.088 1.00 33.44 347 LEU A CA 1
ATOM 2762 C C . LEU A 1 347 ? 18.524 -53.124 4.886 1.00 33.44 347 LEU A C 1
ATOM 2764 O O . LEU A 1 347 ? 18.796 -54.043 4.115 1.00 33.44 347 LEU A O 1
ATOM 2768 N N . ASP A 1 348 ? 19.029 -51.889 4.843 1.00 35.19 348 ASP A N 1
ATOM 2769 C CA . ASP A 1 348 ? 20.199 -51.363 4.121 1.00 35.19 348 ASP A CA 1
ATOM 2770 C C . ASP A 1 348 ? 19.883 -50.552 2.854 1.00 35.19 348 ASP A C 1
ATOM 2772 O O . ASP A 1 348 ? 19.151 -50.976 1.968 1.00 35.19 348 ASP A O 1
ATOM 2776 N N . GLU A 1 349 ? 20.422 -49.355 2.632 1.00 37.47 349 GLU A N 1
ATOM 2777 C CA . GLU A 1 349 ? 21.247 -48.441 3.430 1.00 37.47 349 GLU A CA 1
ATOM 2778 C C . GLU A 1 349 ? 21.251 -47.119 2.634 1.00 37.47 349 GLU A C 1
ATOM 2780 O O . GLU A 1 349 ? 21.425 -47.114 1.412 1.00 37.47 349 GLU A O 1
ATOM 2785 N N . LEU A 1 350 ? 21.047 -45.987 3.307 1.00 43.69 350 LEU A N 1
ATOM 2786 C CA . LEU A 1 350 ? 21.370 -44.659 2.779 1.00 43.69 350 LEU A CA 1
ATOM 2787 C C . LEU A 1 350 ? 22.834 -44.352 3.113 1.00 43.69 350 LEU A C 1
ATOM 2789 O O . LEU A 1 350 ? 23.205 -44.503 4.277 1.00 43.69 350 LEU A O 1
ATOM 2793 N N . PRO A 1 351 ? 23.610 -43.763 2.190 1.00 52.41 351 PRO A N 1
ATOM 2794 C CA . PRO A 1 351 ? 24.713 -42.909 2.589 1.00 52.41 351 PRO A CA 1
ATOM 2795 C C . PRO A 1 351 ? 24.428 -41.462 2.184 1.00 52.41 351 PRO A C 1
ATOM 2797 O O . PRO A 1 351 ? 24.238 -41.129 1.014 1.00 52.41 351 PRO A O 1
ATOM 2800 N N . PHE A 1 352 ? 24.398 -40.611 3.205 1.00 38.19 352 PHE A N 1
ATOM 2801 C CA . PHE A 1 352 ? 24.594 -39.176 3.085 1.00 38.19 352 PHE A CA 1
ATOM 2802 C C . PHE A 1 352 ? 26.083 -38.895 2.848 1.00 38.19 352 PHE A C 1
ATOM 2804 O O . PHE A 1 352 ? 26.922 -39.388 3.601 1.00 38.19 352 PHE A O 1
ATOM 2811 N N . GLU A 1 353 ? 26.373 -38.048 1.864 1.00 39.41 353 GLU A N 1
ATOM 2812 C CA . GLU A 1 353 ? 27.459 -37.058 1.902 1.00 39.41 353 GLU A CA 1
ATOM 2813 C C . GLU A 1 353 ? 26.891 -35.690 1.519 1.00 39.41 353 GLU A C 1
ATOM 2815 O O . GLU A 1 353 ? 26.037 -35.641 0.599 1.00 39.41 353 GLU A O 1
#

Radius of gyration: 27.72 Å; chains: 1; bounding box: 56×84×85 Å

InterPro domains:
  IPR060170 YorF [PF27337] (12-314)